Protein AF-A0A2V8I2W2-F1 (afdb_monomer)

Mean predicted aligned error: 11.31 Å

Nearest PDB structures (foldseek):
  6yjf-assembly1_A  TM=8.505E-01  e=7.350E-15  Plasmodium vivax
  3oza-assembly2_C  TM=8.015E-01  e=2.153E-15  Plasmodium falciparum 3D7
  1qpg-assembly1_A  TM=8.586E-01  e=1.532E-13  Saccharomyces cerevisiae
  3zlb-assembly1_A  TM=8.541E-01  e=3.635E-12  Streptococcus pneumoniae D39
  3pgk-assembly1_A  TM=7.607E-01  e=1.726E-08  Saccharomyces cerevisiae

Solvent-accessible surface area (backbone atoms only — not comparable to full-atom values): 15427 Å² total; per-residue (Å²): 139,86,90,84,87,81,80,73,74,69,66,64,62,60,59,64,66,58,72,78,70,82,83,86,90,85,90,85,87,90,77,87,75,76,82,81,75,90,71,68,80,74,68,65,67,73,83,49,57,42,56,91,74,54,59,58,81,79,34,42,70,27,32,31,38,33,36,38,68,51,70,28,47,41,76,86,58,43,70,72,43,71,67,57,53,54,62,54,46,62,53,55,49,52,42,48,78,38,43,20,29,31,43,34,40,38,36,46,46,64,47,66,51,85,92,50,86,56,79,41,65,48,61,49,55,30,53,52,49,22,67,75,68,73,44,75,50,50,63,42,85,47,68,52,45,70,70,49,31,53,54,58,72,70,50,58,73,60,35,38,35,36,38,12,47,49,69,75,43,69,39,34,69,35,85,51,62,70,53,11,44,51,53,36,51,45,34,58,73,30,42,81,56,52,32,36,31,44,34,26,57,76,63,13,56,38,71,26,15,78,41,26,48,35,25,56,71,42,82,35,34,24,28,19,65,56,27,41,36,67,37,26,55,75,70,70,34,50,64,71,51,24,52,54,41,30,72,62,16,45,15,52,42,20,24,36,50,28,49,54,52,50,58,50,53,54,52,56,56,53,60,53,64,70,67,76,114

Sequence (277 aa):
MIAGIVLLGAYGIMLLVKGLMNRPEGVSTLDKAPASDSKTEEKCQRLVPVLTDLPPEEIEGKTVLVRADLNFLNEWGTLMSNASFEHLLPTLRFLQEHKAEKIILLGTAQSAVEGVKEIFDMQRIGNALQVQLKLPVLTLKRWTGSDVANRVDQTPPGHIVLLGNIGADPREKEENEKKRQALVDEILATLKIELYVNDAPQASKHVYASTSELARKVPKAVAGPLLDAVISGQGMFSKKQQSSAIRKLPGARALLTAAIINSRIGRVSSARSSRIF

Secondary structure (DSSP, 8-state):
----SSSSTTHHHHHHHSSSS-----------PPP-----------SS-BGGGS-GGGTTT-EEEEEEE-TTB-TTS-BS-HHHHHTTHHHHHHHHHTT-SEEEEEEE-B-SSTT--PBP-HHHHH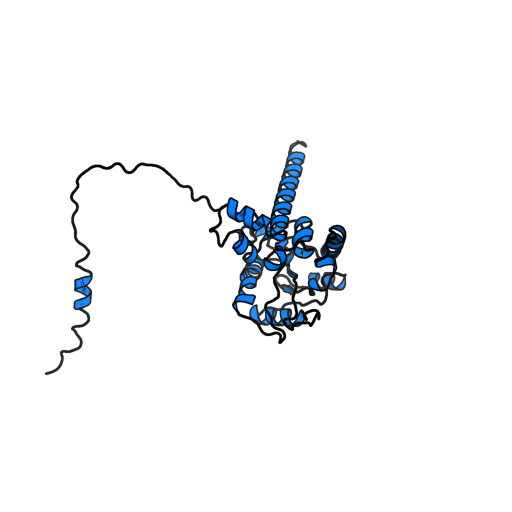HHHHHHHTS-EEE-S-SSSHHHHHHHHTSPTT-EEEPP-GGGSGGGS-S-HHHHHHHHHHHHHH---SEEEEE-TTGGGS--IIIIIHHHHSS-EEE-HHHHHHHHTTTT--HHHHHHHHHH-HHHHHHHHHHHHHHHHHHHHHHHHTT--

Foldseek 3Di:
DDPDPDPPPPPVVVVVVVVVPDDDDDDDDDDDDDDDDPPPPVQQDALFFEPVPDDLVLQAQFAEEEEAELQQAAQVLDGPDPVSVVLCVQVLVSSLVSFHFEYEYAYAYAHPDPPDRDGPDCVSSQVVCCVVVVAHEAEEQALADPVLLVVRVPDGGSHYYYHHHCVVDPLFQDPDPVSLLVVLVRNVVRDVHQEYEYAYQPSQLGDGSNQAVNLQPHLAYGYYPNNSCQLCVVVVDHPVSSVVSCVSGNSRVNSSVNVVVNVVVVVVVVVVVVVVD

pLDDT: mean 82.28, std 21.24, range [30.5, 98.69]

Radius of gyration: 26.97 Å; Cα contacts (8 Å, |Δi|>4): 431; chains: 1; bounding box: 50×102×79 Å

Structure (mmCIF, N/CA/C/O backbone):
data_AF-A0A2V8I2W2-F1
#
_entry.id   AF-A0A2V8I2W2-F1
#
loop_
_atom_site.group_PDB
_atom_site.id
_atom_site.type_symbol
_atom_site.label_atom_id
_atom_site.label_alt_id
_atom_site.label_comp_id
_atom_site.label_asym_id
_atom_site.label_entity_id
_atom_site.label_seq_id
_atom_site.pdbx_PDB_ins_code
_atom_site.Cartn_x
_atom_site.Cartn_y
_atom_site.Cartn_z
_atom_site.occupancy
_atom_site.B_iso_or_equiv
_atom_site.auth_seq_id
_atom_site.auth_comp_id
_atom_site.auth_asym_id
_atom_site.auth_atom_id
_atom_site.pdbx_PDB_model_num
ATOM 1 N N . MET A 1 1 ? -7.658 -73.831 26.809 1.00 43.81 1 MET A N 1
ATOM 2 C CA . MET A 1 1 ? -6.342 -73.227 26.497 1.00 43.81 1 MET A CA 1
ATOM 3 C C . MET A 1 1 ? -6.404 -72.806 25.034 1.00 43.81 1 MET A C 1
ATOM 5 O O . MET A 1 1 ? -6.584 -73.685 24.217 1.00 43.81 1 MET A O 1
ATOM 9 N N . ILE A 1 2 ? -6.408 -71.548 24.602 1.00 44.50 2 ILE A N 1
ATOM 10 C CA . ILE A 1 2 ? -5.949 -70.280 25.174 1.00 44.50 2 ILE A CA 1
ATOM 11 C C . ILE A 1 2 ? -6.953 -69.204 24.713 1.00 44.50 2 ILE A C 1
ATOM 13 O O . ILE A 1 2 ? -7.034 -68.895 23.532 1.00 44.50 2 ILE A O 1
ATOM 17 N N . ALA A 1 3 ? -7.718 -68.646 25.648 1.00 46.78 3 ALA A N 1
ATOM 18 C CA . ALA A 1 3 ? -8.434 -67.381 25.499 1.00 46.78 3 ALA A CA 1
ATOM 19 C C . ALA A 1 3 ? -7.959 -66.530 26.679 1.00 46.78 3 ALA A C 1
ATOM 21 O O . ALA A 1 3 ? -8.438 -66.712 27.795 1.00 46.78 3 ALA A O 1
ATOM 22 N N . GLY A 1 4 ? -6.895 -65.742 26.491 1.00 48.66 4 GLY A N 1
ATOM 23 C CA . GLY A 1 4 ? -6.191 -65.189 27.652 1.00 48.66 4 GLY A CA 1
ATOM 24 C C . GLY A 1 4 ? -5.116 -64.131 27.424 1.00 48.66 4 GLY A C 1
ATOM 25 O O . GLY A 1 4 ? -4.311 -63.956 28.326 1.00 48.66 4 GLY A O 1
ATOM 26 N N . ILE A 1 5 ? -5.052 -63.423 26.284 1.00 49.38 5 ILE A N 1
ATOM 27 C CA . ILE A 1 5 ? -4.017 -62.373 26.089 1.00 49.38 5 ILE A CA 1
ATOM 28 C C . ILE A 1 5 ? -4.561 -61.091 25.421 1.00 49.38 5 ILE A C 1
ATOM 30 O O . ILE A 1 5 ? -3.858 -60.427 24.678 1.00 49.38 5 ILE A O 1
ATOM 34 N N . VAL A 1 6 ? -5.812 -60.679 25.671 1.00 49.28 6 VAL A N 1
ATOM 35 C CA . VAL A 1 6 ? -6.282 -59.353 25.178 1.00 49.28 6 VAL A CA 1
ATOM 36 C C . VAL A 1 6 ? -6.883 -58.455 26.272 1.00 49.28 6 VAL A C 1
ATOM 38 O O . VAL A 1 6 ? -7.113 -57.275 26.042 1.00 49.28 6 VAL A O 1
ATOM 41 N N . LEU A 1 7 ? -7.035 -58.930 27.515 1.00 43.53 7 LEU A N 1
ATOM 42 C CA . LEU A 1 7 ? -7.748 -58.175 28.561 1.00 43.53 7 LEU A CA 1
ATOM 43 C C . LEU A 1 7 ? -6.876 -57.497 29.641 1.00 43.53 7 LEU A C 1
ATOM 45 O O . LEU A 1 7 ? -7.421 -57.019 30.631 1.00 43.53 7 LEU A O 1
ATOM 49 N N . LEU A 1 8 ? -5.547 -57.425 29.482 1.00 44.56 8 LEU A N 1
ATOM 50 C CA . LEU A 1 8 ? -4.648 -56.829 30.495 1.00 44.56 8 LEU A CA 1
ATOM 51 C C . LEU A 1 8 ? -4.204 -55.379 30.218 1.00 44.56 8 LEU A C 1
ATOM 53 O O . LEU A 1 8 ? -3.630 -54.748 31.101 1.00 44.56 8 LEU A O 1
ATOM 57 N N . GLY A 1 9 ? -4.503 -54.808 29.047 1.00 42.16 9 GLY A N 1
ATOM 58 C CA . GLY A 1 9 ? -4.099 -53.431 28.714 1.00 42.16 9 GLY A CA 1
ATOM 59 C C . GLY A 1 9 ? -5.004 -52.330 29.287 1.00 42.16 9 GLY A C 1
ATOM 60 O O . GLY A 1 9 ? -4.546 -51.218 29.527 1.00 42.16 9 GLY A O 1
ATOM 61 N N . ALA A 1 10 ? -6.283 -52.626 29.539 1.00 48.12 10 ALA A N 1
ATOM 62 C CA . ALA A 1 10 ? -7.272 -51.605 29.907 1.00 48.12 10 ALA A CA 1
ATOM 63 C C . ALA A 1 10 ? -7.371 -51.347 31.425 1.00 48.12 10 ALA A C 1
ATOM 65 O O . ALA A 1 10 ? -7.736 -50.251 31.842 1.00 48.12 10 ALA A O 1
ATOM 66 N N . TYR A 1 11 ? -7.006 -52.321 32.267 1.00 49.69 11 TYR A N 1
ATOM 67 C CA . TYR A 1 11 ? -7.156 -52.202 33.725 1.00 49.69 11 TYR A CA 1
ATOM 68 C C . TYR A 1 11 ? -5.982 -51.465 34.405 1.00 49.69 11 TYR A C 1
ATOM 70 O O . TYR A 1 11 ? -6.153 -50.880 35.473 1.00 49.69 11 TYR A O 1
ATOM 78 N N . GLY A 1 12 ? -4.804 -51.424 33.766 1.00 45.19 12 GLY A N 1
ATOM 79 C CA . GLY A 1 12 ? -3.612 -50.741 34.291 1.00 45.19 12 GLY A CA 1
ATOM 80 C C . GLY A 1 12 ? -3.668 -49.210 34.208 1.00 45.19 12 GLY A C 1
ATOM 81 O O . GLY A 1 12 ? -3.115 -48.526 35.064 1.00 45.19 12 GLY A O 1
ATOM 82 N N . ILE A 1 13 ? -4.389 -48.653 33.231 1.00 46.31 13 ILE A N 1
ATOM 83 C CA . ILE A 1 13 ? -4.482 -47.195 33.033 1.00 46.31 13 ILE A CA 1
ATOM 84 C C . ILE A 1 13 ? -5.541 -46.567 33.962 1.00 46.31 13 ILE A C 1
ATOM 86 O O . ILE A 1 13 ? -5.402 -45.418 34.377 1.00 46.31 13 ILE A O 1
ATOM 90 N N . MET A 1 14 ? -6.550 -47.333 34.396 1.00 41.06 14 MET A N 1
ATOM 91 C CA . MET A 1 14 ? -7.615 -46.830 35.276 1.00 41.06 14 MET A CA 1
ATOM 92 C C . MET A 1 14 ? -7.189 -46.694 36.754 1.00 41.06 14 MET A C 1
ATOM 94 O O . MET A 1 14 ? -7.794 -45.925 37.500 1.00 41.06 14 MET A O 1
ATOM 98 N N . LEU A 1 15 ? -6.121 -47.382 37.183 1.00 44.03 15 LEU A N 1
ATOM 99 C CA . LEU A 1 15 ? -5.588 -47.286 38.552 1.00 44.03 15 LEU A CA 1
ATOM 100 C C . LEU A 1 15 ? -4.635 -46.100 38.766 1.00 44.03 15 LEU A C 1
ATOM 102 O O . LEU A 1 15 ? -4.493 -45.642 39.897 1.00 44.03 15 LEU A O 1
ATOM 106 N N . LEU A 1 16 ? -4.052 -45.536 37.702 1.00 38.94 16 LEU A N 1
ATOM 107 C CA . LEU A 1 16 ? -3.185 -44.356 37.812 1.00 38.94 16 LEU A CA 1
ATOM 108 C C . LEU A 1 16 ? -3.989 -43.047 37.942 1.00 38.94 16 LEU A C 1
ATOM 110 O O . LEU A 1 16 ? -3.539 -42.096 38.574 1.00 38.94 16 LEU A O 1
ATOM 114 N N . VAL A 1 17 ? -5.214 -43.011 37.407 1.00 43.44 17 VAL A N 1
ATOM 115 C CA . VAL A 1 17 ? -6.093 -41.824 37.439 1.00 43.44 17 VAL A CA 1
ATOM 116 C C . VAL A 1 17 ? -6.822 -41.673 38.784 1.00 43.44 17 VAL A C 1
ATOM 118 O O . VAL A 1 17 ? -7.206 -40.570 39.166 1.00 43.44 17 VAL A O 1
ATOM 121 N N . LYS A 1 18 ? -6.959 -42.750 39.567 1.00 41.12 18 LYS A N 1
ATOM 122 C CA . LYS A 1 18 ? -7.665 -42.727 40.863 1.00 41.12 18 LYS A CA 1
ATOM 123 C C . LYS A 1 18 ? -6.764 -42.393 42.064 1.00 41.12 18 LYS A C 1
ATOM 125 O O . LYS A 1 18 ? -7.279 -42.106 43.138 1.00 41.12 18 LYS A O 1
ATOM 130 N N . GLY A 1 19 ? -5.438 -42.398 41.883 1.00 37.97 19 GLY A N 1
ATOM 131 C CA . GLY A 1 19 ? -4.445 -42.125 42.935 1.00 37.97 19 GLY A CA 1
ATOM 132 C C . GLY A 1 19 ? -4.042 -40.654 43.108 1.00 37.97 19 GLY A C 1
ATOM 133 O O . GLY A 1 19 ? -3.369 -40.327 44.081 1.00 37.97 19 GLY A O 1
ATOM 134 N N . LEU A 1 20 ? -4.454 -39.761 42.202 1.00 37.62 20 LEU A N 1
ATOM 135 C CA . LEU A 1 20 ? -4.142 -38.323 42.275 1.00 37.62 20 LEU A CA 1
ATOM 136 C C . LEU A 1 20 ? -5.324 -37.453 42.733 1.00 37.62 20 LEU A C 1
ATOM 138 O O . LEU A 1 20 ? -5.159 -36.254 42.938 1.00 37.62 20 LEU A O 1
ATOM 142 N N . MET A 1 21 ? -6.495 -38.052 42.965 1.00 41.69 21 MET A N 1
ATOM 143 C CA . MET A 1 21 ? -7.665 -37.392 43.548 1.00 41.69 21 MET A CA 1
ATOM 144 C C . MET A 1 21 ? -7.948 -37.970 44.934 1.00 41.69 21 MET A C 1
ATOM 146 O O . MET A 1 21 ? -8.801 -38.840 45.067 1.00 41.69 21 MET A O 1
ATOM 150 N N . ASN A 1 22 ? -7.180 -37.547 45.941 1.00 41.06 22 ASN A N 1
ATOM 151 C CA . ASN A 1 22 ? -7.597 -37.493 47.351 1.00 41.06 22 ASN A CA 1
ATOM 152 C C . ASN A 1 22 ? -6.428 -37.024 48.230 1.00 41.06 22 ASN A C 1
ATOM 154 O O . ASN A 1 22 ? -5.579 -37.824 48.626 1.00 41.06 22 ASN A O 1
ATOM 158 N N . ARG A 1 23 ? -6.415 -35.743 48.610 1.00 38.50 23 ARG A N 1
ATOM 159 C CA . ARG A 1 23 ? -5.811 -35.315 49.879 1.00 38.50 23 ARG A CA 1
ATOM 160 C C . ARG A 1 23 ? -6.728 -34.299 50.574 1.00 38.50 23 ARG A C 1
ATOM 162 O O . ARG A 1 23 ? -7.186 -33.382 49.898 1.00 38.50 23 ARG A O 1
ATOM 169 N N . PRO A 1 24 ? -7.015 -34.481 51.877 1.00 38.38 24 PRO A N 1
ATOM 170 C CA . PRO A 1 24 ? -7.894 -33.611 52.649 1.00 38.38 24 PRO A CA 1
ATOM 171 C C . PRO A 1 24 ? -7.162 -32.376 53.196 1.00 38.38 24 PRO A C 1
ATOM 173 O O . PRO A 1 24 ? -5.942 -32.377 53.364 1.00 38.38 24 PRO A O 1
ATOM 176 N N . GLU A 1 25 ? -7.950 -31.339 53.473 1.00 34.62 25 GLU A N 1
ATOM 177 C CA . GLU A 1 25 ? -7.559 -30.035 54.014 1.00 34.62 25 GLU A CA 1
ATOM 178 C C . GLU A 1 25 ? -7.132 -30.082 55.496 1.00 34.62 25 GLU A C 1
ATOM 180 O O . GLU A 1 25 ? -7.622 -30.908 56.267 1.00 34.62 25 GLU A O 1
ATOM 185 N N . GLY A 1 26 ? -6.257 -29.151 55.907 1.00 31.38 26 GLY A N 1
ATOM 186 C CA . GLY A 1 26 ? -5.835 -28.980 57.305 1.00 31.38 26 GLY A CA 1
ATOM 187 C C . GLY A 1 26 ? -4.808 -27.856 57.541 1.00 31.38 26 GLY A C 1
ATOM 188 O O . GLY A 1 26 ? -3.610 -28.096 57.561 1.00 31.38 26 GLY A O 1
ATOM 189 N N . VAL A 1 27 ? -5.339 -26.644 57.715 1.00 33.31 27 VAL A N 1
ATOM 190 C CA . VAL A 1 27 ? -4.820 -25.319 58.142 1.00 33.31 27 VAL A CA 1
ATOM 191 C C . VAL A 1 27 ? -3.590 -25.245 59.089 1.00 33.31 27 VAL A C 1
ATOM 193 O O . VAL A 1 27 ? -3.611 -25.834 60.165 1.00 33.31 27 VAL A O 1
ATOM 196 N N . SER A 1 28 ? -2.641 -24.327 58.803 1.00 30.52 28 SER A N 1
ATOM 197 C CA . SER A 1 28 ? -2.096 -23.365 59.796 1.00 30.52 28 SER A CA 1
ATOM 198 C C . SER A 1 28 ? -1.531 -22.063 59.168 1.00 30.52 28 SER A C 1
ATOM 200 O O . SER A 1 28 ? -0.585 -22.037 58.393 1.00 30.52 28 SER A O 1
ATOM 202 N N . THR A 1 29 ? -2.243 -20.985 59.500 1.00 32.53 29 THR A N 1
ATOM 203 C CA . THR A 1 29 ? -1.963 -19.537 59.609 1.00 32.53 29 THR A CA 1
ATOM 204 C C . THR A 1 29 ? -0.643 -18.874 59.164 1.00 32.53 29 THR A C 1
ATOM 206 O O . THR A 1 29 ? 0.435 -19.240 59.615 1.00 32.53 29 THR A O 1
ATOM 209 N N . LEU A 1 30 ? -0.855 -17.693 58.552 1.00 34.62 30 LEU A N 1
ATOM 210 C CA . LEU A 1 30 ? -0.059 -16.450 58.604 1.00 34.62 30 LEU A CA 1
ATOM 211 C C . LEU A 1 30 ? 1.189 -16.367 57.712 1.00 34.62 30 LEU A C 1
ATOM 213 O O . LEU A 1 30 ? 2.305 -16.528 58.173 1.00 34.62 30 LEU A O 1
ATOM 217 N N . ASP A 1 31 ? 0.974 -15.914 56.475 1.00 30.50 31 ASP A N 1
ATOM 218 C CA . ASP A 1 31 ? 1.593 -14.662 56.033 1.00 30.50 31 ASP A CA 1
ATOM 219 C C . ASP A 1 31 ? 0.656 -13.932 55.064 1.00 30.50 31 ASP A C 1
ATOM 221 O O . ASP A 1 31 ? 0.108 -14.499 54.118 1.00 30.50 31 ASP A O 1
ATOM 225 N N . LYS A 1 32 ? 0.393 -12.659 55.369 1.00 36.03 32 LYS A N 1
ATOM 226 C CA . LYS A 1 32 ? -0.464 -11.773 54.579 1.00 36.03 32 LYS A CA 1
ATOM 227 C C . LYS A 1 32 ? 0.196 -11.533 53.221 1.00 36.03 32 LYS A C 1
ATOM 229 O O . LYS A 1 32 ? 1.139 -10.752 53.128 1.00 36.03 32 LYS A O 1
ATOM 234 N N . ALA A 1 33 ? -0.336 -12.145 52.166 1.00 31.39 33 ALA A N 1
ATOM 235 C CA . ALA A 1 33 ? -0.098 -11.672 50.809 1.00 31.39 33 ALA A CA 1
ATOM 236 C C . ALA A 1 33 ? -0.638 -10.231 50.701 1.00 31.39 33 ALA A C 1
ATOM 238 O O . ALA A 1 33 ? -1.783 -9.990 51.105 1.00 31.39 33 ALA A O 1
ATOM 239 N N . PRO A 1 34 ? 0.153 -9.258 50.221 1.00 32.41 34 PRO A N 1
ATOM 240 C CA . PRO A 1 34 ? -0.347 -7.909 50.051 1.00 32.41 34 PRO A CA 1
ATOM 241 C C . PRO A 1 34 ? -1.432 -7.918 48.972 1.00 32.41 34 PRO A C 1
ATOM 243 O O . PRO A 1 34 ? -1.258 -8.455 47.879 1.00 32.41 34 PRO A O 1
ATOM 246 N N . ALA A 1 35 ? -2.571 -7.328 49.319 1.00 42.69 35 ALA A N 1
ATOM 247 C CA . ALA A 1 35 ? -3.521 -6.828 48.345 1.00 42.69 35 ALA A CA 1
ATOM 248 C C . ALA A 1 35 ? -2.862 -5.717 47.507 1.00 42.69 35 ALA A C 1
ATOM 250 O O . ALA A 1 35 ? -2.015 -4.993 48.025 1.00 42.69 35 ALA A O 1
ATOM 251 N N . SER A 1 36 ? -3.368 -5.554 46.280 1.00 34.12 36 SER A N 1
ATOM 252 C CA . SER A 1 36 ? -2.927 -4.637 45.215 1.00 34.12 36 SER A CA 1
ATOM 253 C C . SER A 1 36 ? -1.847 -5.250 44.298 1.00 34.12 36 SER A C 1
ATOM 255 O O . SER A 1 36 ? -0.896 -5.870 44.743 1.00 34.12 36 SER A O 1
ATOM 257 N N . ASP A 1 37 ? -1.975 -5.248 42.975 1.00 34.62 37 ASP A N 1
ATOM 258 C CA . ASP A 1 37 ? -2.644 -4.279 42.123 1.00 34.62 37 ASP A CA 1
ATOM 259 C C . ASP A 1 37 ? -3.526 -4.964 41.080 1.00 34.62 37 ASP A C 1
ATOM 261 O O . ASP A 1 37 ? -3.116 -5.905 40.395 1.00 34.62 37 ASP A O 1
ATOM 265 N N . SER A 1 38 ? -4.713 -4.399 40.876 1.00 35.34 38 SER A N 1
ATOM 266 C CA . SER A 1 38 ? -5.377 -4.411 39.580 1.00 35.34 38 SER A CA 1
ATOM 267 C C . SER A 1 38 ? -4.440 -3.759 38.559 1.00 35.34 38 SER A C 1
ATOM 269 O O . SER A 1 38 ? -4.552 -2.570 38.253 1.00 35.34 38 SER A O 1
ATOM 271 N N . LYS A 1 39 ? -3.488 -4.525 38.026 1.00 34.75 39 LYS A N 1
ATOM 272 C CA . LYS A 1 39 ? -2.906 -4.218 36.729 1.00 34.75 39 LYS A CA 1
ATOM 273 C C . LYS A 1 39 ? -4.031 -4.411 35.729 1.00 34.75 39 LYS A C 1
ATOM 275 O O . LYS A 1 39 ? -4.227 -5.497 35.198 1.00 34.75 39 LYS A O 1
ATOM 280 N N . THR A 1 40 ? -4.793 -3.343 35.514 1.00 34.91 40 THR A N 1
ATOM 281 C CA . THR A 1 40 ? -5.387 -3.049 34.217 1.00 34.91 40 THR A CA 1
ATOM 282 C C . THR A 1 40 ? -4.375 -3.526 33.190 1.00 34.91 40 THR A C 1
ATOM 284 O O . THR A 1 40 ? -3.233 -3.059 33.217 1.00 34.91 40 THR A O 1
ATOM 287 N N . GLU A 1 41 ? -4.733 -4.511 32.370 1.00 37.28 41 GLU A N 1
ATOM 288 C CA . GLU A 1 41 ? -3.972 -4.811 31.170 1.00 37.28 41 GLU A CA 1
ATOM 289 C C . GLU A 1 41 ? -3.777 -3.462 30.474 1.00 37.28 41 GLU A C 1
ATOM 291 O O . GLU A 1 41 ? -4.724 -2.892 29.928 1.00 37.28 41 GLU A O 1
ATOM 296 N N . GLU A 1 42 ? -2.583 -2.873 30.571 1.00 43.78 42 GLU A N 1
ATOM 297 C CA . GLU A 1 42 ? -2.200 -1.770 29.709 1.00 43.78 42 GLU A CA 1
ATOM 298 C C . GLU A 1 42 ? -2.143 -2.399 28.324 1.00 43.78 42 GLU A C 1
ATOM 300 O O . GLU A 1 42 ? -1.094 -2.845 27.862 1.00 43.78 42 GLU A O 1
ATOM 305 N N . LYS A 1 43 ? -3.312 -2.509 27.680 1.00 44.34 43 LYS A N 1
ATOM 306 C CA . LYS A 1 43 ? -3.445 -2.865 26.279 1.00 44.34 43 LYS A CA 1
ATOM 307 C C . LYS A 1 43 ? -2.453 -1.964 25.580 1.00 44.34 43 LYS A C 1
ATOM 309 O O . LYS A 1 43 ? -2.571 -0.740 25.681 1.00 44.34 43 LYS A O 1
ATOM 314 N N . CYS A 1 44 ? -1.416 -2.566 25.009 1.00 56.75 44 CYS A N 1
ATOM 315 C CA . CYS A 1 44 ? -0.249 -1.836 24.559 1.00 56.75 44 CYS A CA 1
ATOM 316 C C . CYS A 1 44 ? -0.701 -0.852 23.477 1.00 56.75 44 CYS A C 1
ATOM 318 O O . CYS A 1 44 ? -0.939 -1.242 22.338 1.00 56.75 44 CYS A O 1
ATOM 320 N N . GLN A 1 45 ? -0.964 0.399 23.871 1.00 75.75 45 GLN A N 1
ATOM 321 C CA . GLN A 1 45 ? -1.648 1.354 23.006 1.00 75.75 45 GLN A CA 1
ATOM 322 C C . GLN A 1 45 ? -0.783 1.567 21.773 1.00 75.75 45 GLN A C 1
ATOM 324 O O . GLN A 1 45 ? 0.369 1.997 21.890 1.00 75.75 45 GLN A O 1
ATOM 329 N N . ARG A 1 46 ? -1.347 1.257 20.606 1.00 86.69 46 ARG A N 1
ATOM 330 C CA . ARG A 1 46 ? -0.677 1.465 19.331 1.00 86.69 46 ARG A CA 1
ATOM 331 C C . ARG A 1 46 ? -0.462 2.958 19.119 1.00 86.69 46 ARG A C 1
ATOM 333 O O . ARG A 1 46 ? -1.384 3.759 19.271 1.00 86.69 46 ARG A O 1
ATOM 340 N N . LEU A 1 47 ? 0.771 3.336 18.796 1.00 90.38 47 LEU A N 1
ATOM 341 C CA . LEU A 1 47 ? 1.108 4.738 18.539 1.00 90.38 47 LEU A CA 1
ATOM 342 C C . LEU A 1 47 ? 0.700 5.195 17.136 1.00 90.38 47 LEU A C 1
ATOM 344 O O . LEU A 1 47 ? 0.446 6.379 16.940 1.00 90.38 47 LEU A O 1
ATOM 348 N N . VAL A 1 48 ? 0.646 4.284 16.166 1.00 93.31 48 VAL A N 1
ATOM 349 C CA . VAL A 1 48 ? 0.188 4.562 14.799 1.00 93.31 48 VAL A CA 1
ATOM 350 C C . VAL A 1 48 ? -1.208 3.977 14.584 1.00 93.31 48 VAL A C 1
ATOM 352 O O . VAL A 1 48 ? -1.505 2.930 15.157 1.00 93.31 48 VAL A O 1
ATOM 355 N N . PRO A 1 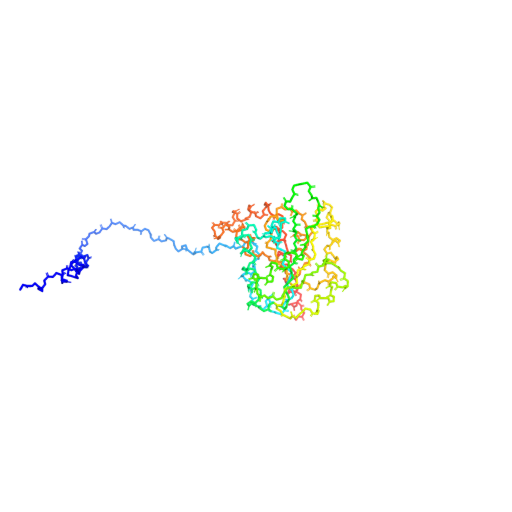49 ? -2.062 4.603 13.755 1.00 95.31 49 PRO A N 1
ATOM 356 C CA . PRO A 1 49 ? -3.290 3.962 13.298 1.00 95.31 49 PRO A CA 1
ATOM 357 C C . PRO A 1 49 ? -2.969 2.682 12.526 1.00 95.31 49 PRO A C 1
ATOM 359 O O . PRO A 1 49 ? -2.056 2.685 11.695 1.00 95.31 49 PRO A O 1
ATOM 362 N N . VAL A 1 50 ? -3.735 1.621 12.759 1.00 96.75 50 VAL A N 1
ATOM 363 C CA . VAL A 1 50 ? -3.547 0.316 12.116 1.00 96.75 50 VAL A CA 1
ATOM 364 C C . VAL A 1 50 ? -4.824 -0.097 11.410 1.00 96.75 50 VAL A C 1
ATOM 366 O O . VAL A 1 50 ? -5.917 0.141 11.917 1.00 96.75 50 VAL A O 1
ATOM 369 N N . LEU A 1 51 ? -4.674 -0.718 10.241 1.00 97.62 51 LEU A N 1
ATOM 370 C CA . LEU A 1 51 ? -5.784 -1.170 9.409 1.00 97.62 51 LEU A CA 1
ATOM 371 C C . LEU A 1 51 ? -6.787 -2.037 10.188 1.00 97.62 51 LEU A C 1
ATOM 373 O O . LEU A 1 51 ? -7.984 -1.803 10.099 1.00 97.62 51 LEU A O 1
ATOM 377 N N . THR A 1 52 ? -6.299 -2.983 10.993 1.00 95.88 52 THR A N 1
ATOM 378 C CA . THR A 1 52 ? -7.135 -3.927 11.755 1.00 95.88 52 THR A CA 1
ATOM 379 C C . THR A 1 52 ? -7.926 -3.292 12.897 1.00 95.88 52 THR A C 1
ATOM 381 O O . THR A 1 52 ? -8.778 -3.951 13.480 1.00 95.88 52 THR A O 1
ATOM 384 N N . ASP A 1 53 ? -7.620 -2.041 13.246 1.00 95.44 53 ASP A N 1
ATOM 385 C CA . ASP A 1 53 ? -8.332 -1.292 14.286 1.00 95.44 53 ASP A CA 1
ATOM 386 C C . ASP A 1 53 ? -9.393 -0.353 13.704 1.00 95.44 53 ASP A C 1
ATOM 388 O O . ASP A 1 53 ? -10.106 0.306 14.463 1.00 95.44 53 ASP A O 1
ATOM 392 N N . LEU A 1 54 ? -9.471 -0.240 12.375 1.00 95.94 54 LEU A N 1
ATOM 393 C CA . LEU A 1 54 ? -10.466 0.604 11.733 1.00 95.94 54 LEU A CA 1
ATOM 394 C C . LEU A 1 54 ? -11.849 -0.042 11.829 1.00 95.94 54 LEU A C 1
ATOM 396 O O . LEU A 1 54 ? -11.977 -1.255 11.638 1.00 95.94 54 LEU A O 1
ATOM 400 N N . PRO A 1 55 ? -12.895 0.756 12.089 1.00 95.62 55 PRO A N 1
ATOM 401 C CA . PRO A 1 55 ? -14.247 0.244 12.035 1.00 95.62 55 PRO A CA 1
ATOM 402 C C . PRO A 1 55 ? -14.649 -0.008 10.563 1.00 95.62 55 PRO A C 1
ATOM 404 O O . PRO A 1 55 ? -14.105 0.642 9.661 1.00 95.62 55 PRO A O 1
ATOM 407 N N . PRO A 1 56 ? -15.571 -0.949 10.284 1.00 93.75 56 PRO A N 1
ATOM 408 C CA . PRO A 1 56 ? -15.914 -1.346 8.917 1.00 93.75 56 PRO A CA 1
ATOM 409 C C . PRO A 1 56 ? -16.319 -0.187 7.998 1.00 93.75 56 PRO A C 1
ATOM 411 O O . PRO A 1 56 ? -15.938 -0.184 6.833 1.00 93.75 56 PRO A O 1
ATOM 414 N N . GLU A 1 57 ? -17.014 0.829 8.508 1.00 94.50 57 GLU A N 1
ATOM 415 C CA . GLU A 1 57 ? -17.453 2.010 7.753 1.00 94.50 57 GLU A CA 1
ATOM 416 C C . GLU A 1 57 ? -16.305 2.897 7.240 1.00 94.50 57 GLU A C 1
ATOM 418 O O . GLU A 1 57 ? -16.490 3.696 6.320 1.00 94.50 57 GLU A O 1
ATOM 423 N N . GLU A 1 58 ? -15.102 2.761 7.806 1.00 95.75 58 GLU A N 1
ATOM 424 C CA . GLU A 1 58 ? -13.899 3.426 7.297 1.00 95.75 58 GLU A CA 1
ATOM 425 C C . GLU A 1 58 ? -13.238 2.654 6.135 1.00 95.75 58 GLU A C 1
ATOM 427 O O . GLU A 1 58 ? -12.257 3.140 5.567 1.00 95.75 58 GLU A O 1
ATOM 432 N N . ILE A 1 59 ? -13.765 1.479 5.767 1.00 97.56 59 ILE A N 1
ATOM 433 C CA . ILE A 1 59 ? -13.228 0.588 4.724 1.00 97.56 59 ILE A CA 1
ATOM 434 C C . ILE A 1 59 ? -14.282 0.273 3.655 1.00 97.56 59 ILE A C 1
ATOM 436 O O . ILE A 1 59 ? -13.969 0.304 2.463 1.00 97.56 59 ILE A O 1
ATOM 440 N N . GLU A 1 60 ? -15.518 -0.020 4.059 1.00 97.62 60 GLU A N 1
ATOM 441 C CA . GLU A 1 60 ? -16.597 -0.419 3.156 1.00 97.62 60 GLU A CA 1
ATOM 442 C C . GLU A 1 60 ? -16.860 0.671 2.112 1.00 97.62 60 GLU A C 1
ATOM 444 O O . GLU A 1 60 ? -17.039 1.849 2.429 1.00 97.62 60 GLU A O 1
ATOM 449 N N . GLY A 1 61 ? -16.842 0.278 0.837 1.00 96.56 61 GLY A N 1
ATOM 450 C CA . GLY A 1 61 ? -17.058 1.201 -0.276 1.00 96.56 61 GLY A CA 1
ATOM 451 C C . GLY A 1 61 ? -15.920 2.203 -0.502 1.00 96.56 61 GLY A C 1
ATOM 452 O O . GLY A 1 61 ? -16.112 3.163 -1.239 1.00 96.56 61 GLY A O 1
ATOM 453 N N . LYS A 1 62 ? -14.743 2.013 0.113 1.00 97.31 62 LYS A N 1
ATOM 454 C CA . LYS A 1 62 ? -13.588 2.902 -0.072 1.00 97.31 62 LYS A CA 1
ATOM 455 C C . LYS A 1 62 ? -12.647 2.418 -1.159 1.00 97.31 62 LYS A C 1
ATOM 457 O O . LYS A 1 62 ? -12.352 1.227 -1.267 1.00 97.31 62 LYS A O 1
ATOM 462 N N . THR A 1 63 ? -12.098 3.364 -1.916 1.00 97.50 63 THR A N 1
ATOM 463 C CA . THR A 1 63 ? -10.914 3.105 -2.744 1.00 97.50 63 THR A CA 1
ATOM 464 C C . THR A 1 63 ? -9.659 3.174 -1.876 1.00 97.50 63 THR A C 1
ATOM 466 O O . THR A 1 63 ? -9.313 4.229 -1.327 1.00 97.50 63 THR A O 1
ATOM 469 N N . VAL A 1 64 ? -8.978 2.035 -1.751 1.00 98.38 64 VAL A N 1
ATOM 470 C CA . VAL A 1 64 ? -7.841 1.836 -0.850 1.00 98.38 64 VAL A CA 1
ATOM 471 C C . VAL A 1 64 ? -6.555 1.679 -1.651 1.00 98.38 64 VAL A C 1
ATOM 473 O O . VAL A 1 64 ? -6.442 0.772 -2.473 1.00 98.38 64 VAL A O 1
ATOM 476 N N . LEU A 1 65 ? -5.560 2.525 -1.384 1.00 98.69 65 LEU A N 1
ATOM 477 C CA . LEU A 1 65 ? -4.207 2.359 -1.914 1.00 98.69 65 LEU A CA 1
ATOM 478 C C . LEU A 1 65 ? -3.320 1.684 -0.865 1.00 98.69 65 LEU A C 1
ATOM 480 O O . LEU A 1 65 ? -3.114 2.223 0.221 1.00 98.69 65 LEU A O 1
ATOM 484 N N . VAL A 1 66 ? -2.739 0.541 -1.209 1.00 98.56 66 VAL A N 1
ATOM 485 C CA . VAL A 1 66 ? -1.822 -0.224 -0.366 1.00 98.56 66 VAL A CA 1
ATOM 486 C C . VAL A 1 66 ? -0.404 -0.107 -0.917 1.00 98.56 66 VAL A C 1
ATOM 488 O O . VAL A 1 66 ? -0.108 -0.565 -2.023 1.00 98.56 66 VAL A O 1
ATOM 491 N N . ARG A 1 67 ? 0.504 0.472 -0.129 1.00 98.00 67 ARG A N 1
ATOM 492 C CA . ARG A 1 67 ? 1.943 0.403 -0.388 1.00 98.00 67 ARG A CA 1
ATOM 493 C C . ARG A 1 67 ? 2.471 -0.933 0.125 1.00 98.00 67 ARG A C 1
ATOM 495 O O . ARG A 1 67 ? 2.614 -1.103 1.331 1.00 98.00 67 ARG A O 1
ATOM 502 N N . ALA A 1 68 ? 2.787 -1.847 -0.786 1.00 95.00 68 ALA A N 1
ATOM 503 C CA . ALA A 1 68 ? 3.226 -3.209 -0.470 1.00 95.00 68 ALA A CA 1
ATOM 504 C C . ALA A 1 68 ? 4.702 -3.440 -0.825 1.00 95.00 68 ALA A C 1
ATOM 506 O O . ALA A 1 68 ? 5.238 -2.798 -1.734 1.00 95.00 68 ALA A O 1
ATOM 507 N N . ASP A 1 69 ? 5.368 -4.355 -0.122 1.00 89.75 69 ASP A N 1
ATOM 508 C CA . ASP A 1 69 ? 6.665 -4.887 -0.552 1.00 89.75 69 ASP A CA 1
ATOM 509 C C . ASP A 1 69 ? 6.439 -5.961 -1.626 1.00 89.75 69 ASP A C 1
ATOM 511 O O . ASP A 1 69 ? 5.784 -6.969 -1.375 1.00 89.75 69 ASP A O 1
ATOM 515 N N . LEU A 1 70 ? 6.928 -5.714 -2.843 1.00 91.38 70 LEU A N 1
ATOM 516 C CA . LEU A 1 70 ? 6.687 -6.574 -4.009 1.00 91.38 70 LEU A CA 1
ATOM 517 C C . LEU A 1 70 ? 7.944 -7.351 -4.423 1.00 91.38 70 LEU A C 1
ATOM 519 O O . LEU A 1 70 ? 7.984 -7.950 -5.495 1.00 91.38 70 LEU A O 1
ATOM 523 N N . ASN A 1 71 ? 8.971 -7.368 -3.572 1.00 88.19 71 ASN A N 1
ATOM 524 C CA . ASN A 1 71 ? 10.181 -8.159 -3.781 1.00 88.19 71 ASN A CA 1
ATOM 525 C C . ASN A 1 71 ? 9.975 -9.588 -3.260 1.00 88.19 71 ASN A C 1
ATOM 527 O O . ASN A 1 71 ? 10.639 -10.010 -2.319 1.00 88.19 71 ASN A O 1
ATOM 531 N N . PHE A 1 72 ? 9.014 -10.320 -3.829 1.00 88.25 72 PHE A N 1
ATOM 532 C CA . PHE A 1 72 ? 8.726 -11.715 -3.456 1.00 88.25 72 PHE A CA 1
ATOM 533 C C . PHE A 1 72 ? 8.972 -12.721 -4.589 1.00 88.25 72 PHE A C 1
ATOM 535 O O . PHE A 1 72 ? 8.900 -13.929 -4.355 1.00 88.25 72 PHE A O 1
ATOM 542 N N . LEU A 1 73 ? 9.283 -12.242 -5.799 1.00 88.56 73 LEU A N 1
ATOM 543 C CA . LEU A 1 73 ? 9.704 -13.067 -6.931 1.00 88.56 73 LEU A CA 1
ATOM 544 C C . LEU A 1 73 ? 11.211 -12.953 -7.161 1.00 88.56 73 LEU A C 1
ATOM 546 O O . LEU A 1 73 ? 11.794 -11.889 -6.961 1.00 88.56 73 LEU A O 1
ATOM 550 N N . ASN A 1 74 ? 11.814 -14.044 -7.622 1.00 84.38 74 ASN A N 1
ATOM 551 C CA . ASN A 1 74 ? 13.168 -14.057 -8.161 1.00 84.38 74 ASN A CA 1
ATOM 552 C C . ASN A 1 74 ? 13.190 -13.621 -9.642 1.00 84.38 74 ASN A C 1
ATOM 554 O O . ASN A 1 74 ? 12.157 -13.322 -10.251 1.00 84.38 74 ASN A O 1
ATOM 558 N N . GLU A 1 75 ? 14.375 -13.602 -10.246 1.00 75.81 75 GLU A N 1
ATOM 559 C CA . GLU A 1 75 ? 14.618 -13.206 -11.636 1.00 75.81 75 GLU A CA 1
ATOM 560 C C . GLU A 1 75 ? 13.887 -14.074 -12.672 1.00 75.81 75 GLU A C 1
ATOM 562 O O . GLU A 1 75 ? 13.546 -13.603 -13.762 1.00 75.81 75 GLU A O 1
ATOM 567 N N . TRP A 1 76 ? 13.566 -15.320 -12.324 1.00 79.69 76 TRP A N 1
ATOM 568 C CA . TRP A 1 76 ? 12.797 -16.230 -13.175 1.00 79.69 76 TRP A CA 1
ATOM 569 C C . TRP A 1 76 ? 11.282 -16.044 -13.026 1.00 79.69 76 TRP A C 1
ATOM 571 O O . TRP A 1 76 ? 10.514 -16.681 -13.742 1.00 79.69 76 TRP A O 1
ATOM 581 N N . GLY A 1 77 ? 10.834 -15.133 -12.154 1.00 78.50 77 GLY A N 1
ATOM 582 C CA . GLY A 1 77 ? 9.414 -14.891 -11.891 1.00 78.50 77 GLY A CA 1
ATOM 583 C C . GLY A 1 77 ? 8.775 -15.922 -10.958 1.00 78.50 77 GLY A C 1
ATOM 584 O O . GLY A 1 77 ? 7.551 -16.019 -10.914 1.00 78.50 77 GLY A O 1
ATOM 585 N N . THR A 1 78 ? 9.583 -16.671 -10.209 1.00 84.69 78 THR A N 1
ATOM 586 C CA . THR A 1 78 ? 9.130 -17.674 -9.237 1.00 84.69 78 THR A CA 1
ATOM 587 C C . THR A 1 78 ? 9.176 -17.095 -7.827 1.00 84.69 78 THR A C 1
ATOM 589 O O . THR A 1 78 ? 10.039 -16.275 -7.517 1.00 84.69 78 THR A O 1
ATOM 592 N N . LEU A 1 79 ? 8.261 -17.522 -6.953 1.00 86.75 79 LEU A N 1
ATOM 593 C CA . LEU A 1 79 ? 8.277 -17.136 -5.540 1.00 86.75 79 LEU A CA 1
ATOM 594 C C . LEU A 1 79 ? 9.610 -17.513 -4.885 1.00 86.75 79 LEU A C 1
ATOM 596 O O . LEU A 1 79 ? 10.030 -18.665 -4.959 1.00 86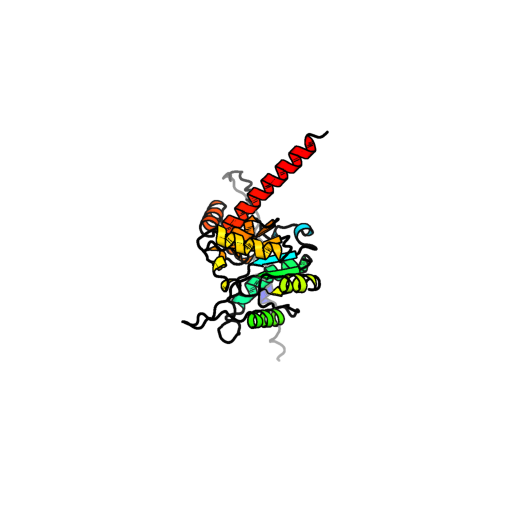.75 79 LEU A O 1
ATOM 600 N N . MET A 1 80 ? 10.251 -16.550 -4.218 1.00 85.88 80 MET A N 1
ATOM 601 C CA . MET A 1 80 ? 11.474 -16.809 -3.446 1.00 85.88 80 MET A CA 1
ATOM 602 C C . MET A 1 80 ? 11.196 -17.703 -2.235 1.00 85.88 80 MET A C 1
ATOM 604 O O . MET A 1 80 ? 11.996 -18.567 -1.891 1.00 85.88 80 MET A O 1
ATOM 608 N N . SER A 1 81 ? 10.050 -17.495 -1.587 1.00 85.06 81 SER A N 1
ATOM 609 C CA . SER A 1 81 ? 9.509 -18.363 -0.543 1.00 85.06 81 SER A CA 1
ATOM 610 C C . SER A 1 81 ? 8.003 -18.125 -0.405 1.00 85.06 81 SER A C 1
ATOM 612 O O . SER A 1 81 ? 7.515 -17.054 -0.772 1.00 85.06 81 SER A O 1
ATOM 614 N N . ASN A 1 82 ? 7.265 -19.084 0.164 1.00 83.19 82 ASN A N 1
ATOM 615 C CA . ASN A 1 82 ? 5.840 -18.887 0.468 1.00 83.19 82 ASN A CA 1
ATOM 616 C C . ASN A 1 82 ? 5.642 -17.733 1.464 1.00 83.19 82 ASN A C 1
ATOM 618 O O . ASN A 1 82 ? 4.803 -16.863 1.238 1.00 83.19 82 ASN A O 1
ATOM 622 N N . ALA A 1 83 ? 6.492 -17.663 2.495 1.00 82.25 83 ALA A N 1
ATOM 623 C CA . ALA A 1 83 ? 6.453 -16.614 3.510 1.00 82.25 83 ALA A CA 1
ATOM 624 C C . ALA A 1 83 ? 6.563 -15.203 2.902 1.00 82.25 83 ALA A C 1
ATOM 626 O O . ALA A 1 83 ? 5.862 -14.288 3.327 1.00 82.25 83 ALA A O 1
ATOM 627 N N . SER A 1 84 ? 7.386 -15.030 1.858 1.00 74.75 84 SER A N 1
ATOM 628 C CA . SER A 1 84 ? 7.565 -13.742 1.172 1.00 74.75 84 SER A CA 1
ATOM 629 C C . SER A 1 84 ? 6.266 -13.182 0.587 1.00 74.75 84 SER A C 1
ATOM 631 O O . SER A 1 84 ? 6.116 -11.965 0.517 1.00 74.75 84 SER A O 1
ATOM 633 N N . PHE A 1 85 ? 5.334 -14.045 0.176 1.00 85.62 85 PHE A N 1
ATOM 634 C CA . PHE A 1 85 ? 4.028 -13.636 -0.334 1.00 85.62 85 PHE A CA 1
ATOM 635 C C . PHE A 1 85 ? 2.940 -13.641 0.753 1.00 85.62 85 PHE A C 1
ATOM 637 O O . PHE A 1 85 ? 2.093 -12.746 0.785 1.00 85.62 85 PHE A O 1
ATOM 644 N N . GLU A 1 86 ? 2.982 -14.606 1.675 1.00 87.50 86 GLU A N 1
ATOM 645 C CA . GLU A 1 86 ? 1.992 -14.760 2.749 1.00 87.50 86 GLU A CA 1
ATOM 646 C C . GLU A 1 86 ? 1.830 -13.502 3.607 1.00 87.50 86 GLU A C 1
ATOM 648 O O . GLU A 1 86 ? 0.729 -13.236 4.078 1.00 87.50 86 GLU A O 1
ATOM 653 N N . HIS A 1 87 ? 2.872 -12.681 3.760 1.00 87.19 87 HIS A N 1
ATOM 654 C CA . HIS A 1 87 ? 2.780 -11.426 4.510 1.00 87.19 87 HIS A CA 1
ATOM 655 C C . HIS A 1 87 ? 1.817 -10.389 3.910 1.00 87.19 87 HIS A C 1
ATOM 657 O O . HIS A 1 87 ? 1.294 -9.569 4.659 1.00 87.19 87 HIS A O 1
ATOM 663 N N . LEU A 1 88 ? 1.554 -10.423 2.598 1.00 91.25 88 LEU A N 1
ATOM 664 C CA . LEU A 1 88 ? 0.628 -9.492 1.939 1.00 91.25 88 LEU A CA 1
ATOM 665 C C . LEU A 1 88 ? -0.839 -9.943 2.056 1.00 91.25 88 LEU A C 1
ATOM 667 O O . LEU A 1 88 ? -1.761 -9.125 1.989 1.00 91.25 88 LEU A O 1
ATOM 671 N N . LEU A 1 89 ? -1.069 -11.247 2.239 1.00 92.19 89 LEU A N 1
ATOM 672 C CA . LEU A 1 89 ? -2.410 -11.829 2.280 1.00 92.19 89 LEU A CA 1
ATOM 673 C C . LEU A 1 89 ? -3.298 -11.274 3.404 1.00 92.19 89 LEU A C 1
ATOM 675 O O . LEU A 1 89 ? -4.452 -10.977 3.096 1.00 92.19 89 LEU A O 1
ATOM 679 N N . PRO A 1 90 ? -2.827 -11.098 4.658 1.00 94.38 90 PRO A N 1
ATOM 680 C CA . PRO A 1 90 ? -3.637 -10.517 5.725 1.00 94.38 90 PRO A CA 1
ATOM 681 C C . PRO A 1 90 ? -4.230 -9.164 5.338 1.00 94.38 90 PRO A C 1
ATOM 683 O O . PRO A 1 90 ? -5.415 -8.931 5.541 1.00 94.38 90 PRO A O 1
ATOM 686 N N . THR A 1 91 ? -3.430 -8.301 4.715 1.00 96.56 91 THR A N 1
ATOM 687 C CA . THR A 1 91 ? -3.848 -6.960 4.296 1.00 96.56 91 THR A CA 1
ATOM 688 C C . THR A 1 91 ? -4.911 -7.024 3.212 1.00 96.56 91 THR A C 1
ATOM 690 O O . THR A 1 91 ? -5.953 -6.383 3.325 1.00 96.56 91 THR A O 1
ATOM 693 N N . LEU A 1 92 ? -4.671 -7.821 2.168 1.00 95.62 92 LEU A N 1
ATOM 694 C CA . LEU A 1 92 ? -5.604 -7.948 1.050 1.00 95.62 92 LEU A CA 1
ATOM 695 C C . LEU A 1 92 ? -6.926 -8.587 1.475 1.00 95.62 92 LEU A C 1
ATOM 697 O O . LEU A 1 92 ? -7.986 -8.064 1.141 1.00 95.62 92 LEU A O 1
ATOM 701 N N . ARG A 1 93 ? -6.869 -9.677 2.245 1.00 93.75 93 ARG A N 1
ATOM 702 C CA . ARG A 1 93 ? -8.064 -10.378 2.724 1.00 93.75 93 ARG A CA 1
ATOM 703 C C . ARG A 1 93 ? -8.892 -9.504 3.649 1.00 93.75 93 ARG A C 1
ATOM 705 O O . ARG A 1 93 ? -10.092 -9.414 3.444 1.00 93.75 93 ARG A O 1
ATOM 712 N N . PHE A 1 94 ? -8.255 -8.790 4.576 1.00 96.25 94 PHE A N 1
ATOM 713 C CA . PHE A 1 94 ? -8.960 -7.874 5.470 1.00 96.25 94 PHE A CA 1
ATOM 714 C C . PHE A 1 94 ? -9.730 -6.802 4.685 1.00 96.25 94 PHE A C 1
ATOM 716 O O . PHE A 1 94 ? -10.906 -6.562 4.933 1.00 96.25 94 PHE A O 1
ATOM 723 N N . LEU A 1 95 ? -9.112 -6.199 3.666 1.00 96.94 95 LEU A N 1
ATOM 724 C CA . LEU A 1 95 ? -9.795 -5.213 2.822 1.00 96.94 95 LEU A CA 1
ATOM 725 C C . LEU A 1 95 ? -10.967 -5.814 2.030 1.00 96.94 95 LEU A C 1
ATOM 727 O O . LEU A 1 95 ? -11.989 -5.152 1.860 1.00 96.94 95 LEU A O 1
ATOM 731 N N . GLN A 1 96 ? -10.843 -7.057 1.563 1.00 94.31 96 GLN A N 1
ATOM 732 C CA . GLN A 1 96 ? -11.919 -7.756 0.853 1.00 94.31 96 GLN A CA 1
ATOM 733 C C . GLN A 1 96 ? -13.076 -8.141 1.779 1.00 94.31 96 GLN A C 1
ATOM 735 O O . GLN A 1 96 ? -14.235 -7.905 1.442 1.00 94.31 96 GLN A O 1
ATOM 740 N N . GLU A 1 97 ? -12.770 -8.694 2.952 1.00 94.94 97 GLU A N 1
ATOM 741 C CA . GLU A 1 97 ? -13.744 -9.068 3.985 1.00 94.94 97 GLU A CA 1
ATOM 742 C C . GLU A 1 97 ? -14.565 -7.856 4.439 1.00 94.94 97 GLU A C 1
ATOM 744 O O . GLU A 1 97 ? -15.778 -7.952 4.620 1.00 94.94 97 GLU A O 1
ATOM 749 N N . HIS A 1 98 ? -13.918 -6.692 4.524 1.00 96.81 98 HIS A N 1
ATOM 750 C CA . HIS A 1 98 ? -14.544 -5.415 4.856 1.00 96.81 98 HIS A CA 1
ATOM 751 C C . HIS A 1 98 ? -15.039 -4.626 3.629 1.00 96.81 98 HIS A C 1
ATOM 753 O O . HIS A 1 98 ? -15.345 -3.441 3.743 1.00 96.81 98 HIS A O 1
ATOM 759 N N . LYS A 1 99 ? -15.161 -5.277 2.462 1.00 96.25 99 LYS A N 1
ATOM 760 C CA . LYS A 1 99 ? -15.794 -4.744 1.241 1.00 96.25 99 LYS A CA 1
ATOM 761 C C . LYS A 1 99 ? -15.237 -3.392 0.776 1.00 96.25 99 LYS A C 1
ATOM 763 O O . LYS A 1 99 ? -15.996 -2.501 0.378 1.00 96.25 99 LYS A O 1
ATOM 768 N N . ALA A 1 100 ? -13.914 -3.239 0.787 1.00 97.12 100 ALA A N 1
ATOM 769 C CA . ALA A 1 100 ? -13.266 -2.144 0.073 1.00 97.12 100 ALA A CA 1
ATOM 770 C C . ALA A 1 100 ? -13.741 -2.126 -1.391 1.00 97.12 100 ALA A C 1
ATOM 772 O O . ALA A 1 100 ? -13.786 -3.169 -2.049 1.00 97.12 100 ALA A O 1
ATOM 773 N N . GLU A 1 101 ? -14.096 -0.949 -1.910 1.00 95.69 101 GLU A N 1
ATOM 774 C CA . GLU A 1 101 ? -14.585 -0.823 -3.286 1.00 95.69 101 GLU A CA 1
ATOM 775 C C . GLU A 1 101 ? -13.487 -1.222 -4.267 1.00 95.69 101 GLU A C 1
ATOM 777 O O . GLU A 1 101 ? -13.717 -2.023 -5.163 1.00 95.69 101 GLU A O 1
ATOM 782 N N . LYS A 1 102 ? -12.272 -0.703 -4.084 1.00 95.75 102 LYS A N 1
ATOM 783 C CA . LYS A 1 102 ? -11.126 -1.004 -4.945 1.00 95.75 102 LYS A CA 1
ATOM 784 C C . LYS A 1 102 ? -9.880 -1.148 -4.091 1.00 95.75 102 LYS A C 1
ATOM 786 O O . LYS A 1 102 ? -9.642 -0.323 -3.209 1.00 95.75 102 LYS A O 1
ATOM 791 N N . ILE A 1 103 ? -9.066 -2.161 -4.378 1.00 97.88 103 ILE A N 1
ATOM 792 C CA . ILE A 1 103 ? -7.782 -2.374 -3.705 1.00 97.88 103 ILE A CA 1
ATOM 793 C C . ILE A 1 103 ? -6.670 -2.134 -4.720 1.00 97.88 103 ILE A C 1
ATOM 795 O O . ILE A 1 103 ? -6.460 -2.925 -5.637 1.00 97.88 103 ILE A O 1
ATOM 799 N N . ILE A 1 104 ? -5.953 -1.028 -4.568 1.00 98.38 104 ILE A N 1
ATOM 800 C CA . ILE A 1 104 ? -4.891 -0.613 -5.479 1.00 98.38 104 ILE A CA 1
ATOM 801 C C . ILE A 1 104 ? -3.547 -0.900 -4.816 1.00 98.38 104 ILE A C 1
ATOM 803 O O . ILE A 1 104 ? -3.235 -0.347 -3.767 1.00 98.38 104 ILE A O 1
ATOM 807 N N . LEU A 1 105 ? -2.730 -1.748 -5.426 1.00 98.12 105 LEU A N 1
ATOM 808 C CA . LEU A 1 105 ? -1.380 -2.057 -4.984 1.00 98.12 105 LEU A CA 1
ATOM 809 C C . LEU A 1 105 ? -0.370 -1.147 -5.679 1.00 98.12 105 LEU A C 1
ATOM 811 O O . LEU A 1 105 ? -0.305 -1.076 -6.908 1.00 98.12 105 LEU A O 1
ATOM 815 N N . LEU A 1 106 ? 0.468 -0.502 -4.875 1.00 97.44 106 LEU A N 1
ATOM 816 C CA . LEU A 1 106 ? 1.610 0.288 -5.314 1.00 97.44 106 LEU A CA 1
ATOM 817 C C . LEU A 1 106 ? 2.866 -0.259 -4.647 1.00 97.44 106 LEU A C 1
ATOM 819 O O . LEU A 1 106 ? 2.887 -0.496 -3.440 1.00 97.44 106 LEU A O 1
ATOM 823 N N . GLY A 1 107 ? 3.943 -0.432 -5.403 1.00 94.19 107 GLY A N 1
ATOM 824 C CA . GLY A 1 107 ? 5.174 -0.912 -4.806 1.00 94.19 107 GLY A CA 1
ATOM 825 C C . GLY A 1 107 ? 6.379 -0.868 -5.717 1.00 94.19 107 GLY A C 1
ATOM 826 O O . GLY A 1 107 ? 6.323 -0.439 -6.867 1.00 94.19 107 GLY A O 1
ATOM 827 N N . THR A 1 108 ? 7.489 -1.305 -5.141 1.00 90.38 108 THR A N 1
ATOM 828 C CA . THR A 1 108 ? 8.786 -1.418 -5.801 1.00 90.38 108 THR A CA 1
ATOM 829 C C . THR A 1 108 ? 9.134 -2.887 -5.928 1.00 90.38 108 THR A C 1
ATOM 831 O O . THR A 1 108 ? 9.102 -3.588 -4.916 1.00 90.38 108 THR A O 1
ATOM 834 N N . ALA A 1 109 ? 9.520 -3.308 -7.126 1.00 86.88 109 ALA A N 1
ATOM 835 C CA . ALA A 1 109 ? 10.113 -4.614 -7.382 1.00 86.88 109 ALA A CA 1
ATOM 836 C C . ALA A 1 109 ? 11.490 -4.410 -8.029 1.00 86.88 109 ALA A C 1
ATOM 838 O O . ALA A 1 109 ? 11.641 -3.566 -8.917 1.00 86.88 109 ALA A O 1
ATOM 839 N N . GLN A 1 110 ? 12.507 -5.119 -7.556 1.00 78.69 110 GLN A N 1
ATOM 840 C CA . GLN A 1 110 ? 13.862 -5.070 -8.110 1.00 78.69 110 GLN A CA 1
ATOM 841 C C . GLN A 1 110 ? 14.183 -6.385 -8.812 1.00 78.69 110 GLN A C 1
ATOM 843 O O . GLN A 1 110 ? 13.700 -7.440 -8.407 1.00 78.69 110 GLN A O 1
ATOM 848 N N . SER A 1 111 ? 14.998 -6.321 -9.866 1.00 67.62 111 SER A N 1
ATOM 849 C CA . SER A 1 111 ? 15.604 -7.531 -10.418 1.00 67.62 111 SER A CA 1
ATOM 850 C C . SER A 1 111 ? 16.552 -8.132 -9.383 1.00 67.62 111 SER A C 1
ATOM 852 O O . SER A 1 111 ? 17.345 -7.409 -8.781 1.00 67.62 111 SER A O 1
ATOM 854 N N . ALA A 1 112 ? 16.467 -9.446 -9.182 1.00 61.69 112 ALA A N 1
ATOM 855 C CA . ALA A 1 112 ? 17.396 -10.183 -8.331 1.00 61.69 112 ALA A CA 1
ATOM 856 C C . ALA A 1 112 ? 18.768 -10.397 -9.003 1.00 61.69 112 ALA A C 1
ATOM 858 O O . ALA A 1 112 ? 19.722 -10.783 -8.333 1.00 61.69 112 ALA A O 1
ATOM 859 N N . VAL A 1 113 ? 18.892 -10.110 -10.308 1.00 62.84 113 VAL A N 1
ATOM 860 C CA . VAL A 1 113 ? 20.158 -10.245 -11.039 1.00 62.84 113 VAL A CA 1
ATOM 861 C C . VAL A 1 113 ? 21.087 -9.081 -10.699 1.00 62.84 113 VAL A C 1
ATOM 863 O O . VAL A 1 113 ? 20.809 -7.922 -11.020 1.00 62.84 113 VAL A O 1
ATOM 866 N N . GLU A 1 114 ? 22.215 -9.402 -10.072 1.00 57.56 114 GLU A N 1
ATOM 867 C CA . GLU A 1 114 ? 23.236 -8.430 -9.695 1.00 57.56 114 GLU A CA 1
ATOM 868 C C . GLU A 1 114 ? 23.753 -7.659 -10.925 1.00 57.56 114 GLU A C 1
ATOM 870 O O . GLU A 1 114 ? 24.050 -8.230 -11.973 1.00 57.56 114 GLU A O 1
ATOM 875 N N . GLY A 1 115 ? 23.817 -6.329 -10.821 1.00 57.25 115 GLY A N 1
ATOM 876 C CA . GLY A 1 115 ? 24.272 -5.447 -11.903 1.00 57.25 115 GLY A CA 1
ATOM 877 C C . GLY A 1 115 ? 23.217 -5.088 -12.960 1.00 57.25 115 GLY A C 1
ATOM 878 O O . GLY A 1 115 ? 23.426 -4.131 -13.710 1.00 57.25 115 GLY A O 1
ATOM 879 N N . VAL A 1 116 ? 22.059 -5.757 -12.990 1.00 59.31 116 VAL A N 1
ATOM 880 C CA . VAL A 1 116 ? 20.973 -5.444 -13.933 1.00 59.31 116 VAL A CA 1
ATOM 881 C C . VAL A 1 116 ? 20.019 -4.421 -13.315 1.00 59.31 116 VAL A C 1
ATOM 883 O O . VAL A 1 116 ? 19.171 -4.740 -12.485 1.00 59.31 116 VAL A O 1
ATOM 886 N N . LYS A 1 117 ? 20.126 -3.163 -13.757 1.00 57.34 117 LYS A N 1
ATOM 887 C CA . LYS A 1 117 ? 19.204 -2.068 -13.388 1.00 57.34 117 LYS A CA 1
ATOM 888 C C . LYS A 1 117 ? 17.921 -2.049 -14.231 1.00 57.34 117 LYS A C 1
ATOM 890 O O . LYS A 1 117 ? 17.344 -0.985 -14.447 1.00 57.34 117 LYS A O 1
ATOM 895 N N . GLU A 1 118 ? 17.485 -3.192 -14.749 1.00 61.41 118 GLU A N 1
ATOM 896 C CA . GLU A 1 118 ? 16.219 -3.247 -15.478 1.00 61.41 118 GLU A CA 1
ATOM 897 C C . GLU A 1 118 ? 15.038 -3.135 -14.514 1.00 61.41 118 GLU A C 1
ATOM 899 O O . GLU A 1 118 ? 15.045 -3.657 -13.395 1.00 61.41 118 GLU A O 1
ATOM 904 N N . ILE A 1 119 ? 14.011 -2.412 -14.958 1.00 65.25 119 ILE A N 1
ATOM 905 C CA . ILE A 1 119 ? 12.761 -2.281 -14.219 1.00 65.25 119 ILE A CA 1
ATOM 906 C C . ILE A 1 119 ? 12.093 -3.655 -14.221 1.00 65.25 119 ILE A C 1
ATOM 908 O O . ILE A 1 119 ? 11.779 -4.187 -15.283 1.00 65.25 119 ILE A O 1
ATOM 912 N N . PHE A 1 120 ? 11.860 -4.214 -13.032 1.00 77.94 120 PHE A N 1
ATOM 913 C CA . PHE A 1 120 ? 11.179 -5.498 -12.901 1.00 77.94 120 PHE A CA 1
ATOM 914 C C . PHE A 1 120 ? 9.799 -5.442 -13.570 1.00 77.94 120 PHE A C 1
ATOM 916 O O . PHE A 1 120 ? 9.014 -4.522 -13.308 1.00 77.94 120 PHE A O 1
ATOM 923 N N . ASP A 1 121 ? 9.501 -6.430 -14.415 1.00 84.69 121 ASP A N 1
ATOM 924 C CA . ASP A 1 121 ? 8.215 -6.527 -15.097 1.00 84.69 121 ASP A CA 1
ATOM 925 C C . ASP A 1 121 ? 7.096 -6.864 -14.102 1.00 84.69 121 ASP A C 1
ATOM 927 O O . ASP A 1 121 ? 6.953 -7.994 -13.625 1.00 84.69 121 ASP A O 1
ATOM 931 N N . MET A 1 122 ? 6.266 -5.863 -13.815 1.00 91.31 122 MET A N 1
ATOM 932 C CA . MET A 1 122 ? 5.140 -5.984 -12.893 1.00 91.31 122 MET A CA 1
ATOM 933 C C . MET A 1 122 ? 4.080 -6.983 -13.359 1.00 91.31 122 MET A C 1
ATOM 935 O O . MET A 1 122 ? 3.323 -7.463 -12.519 1.00 91.31 122 MET A O 1
ATOM 939 N N . GLN A 1 123 ? 4.030 -7.357 -14.644 1.00 92.00 123 GLN A N 1
ATOM 940 C CA . GLN A 1 123 ? 3.115 -8.409 -15.109 1.00 92.00 123 GLN A CA 1
ATOM 941 C C . GLN A 1 123 ? 3.407 -9.750 -14.431 1.00 92.00 123 GLN A C 1
ATOM 943 O O . GLN A 1 123 ? 2.480 -10.490 -14.110 1.00 92.00 123 GLN A O 1
ATOM 948 N N . ARG A 1 124 ? 4.677 -10.044 -14.122 1.00 91.62 124 ARG A N 1
ATOM 949 C CA . ARG A 1 124 ? 5.048 -11.260 -13.382 1.00 91.62 124 ARG A CA 1
ATOM 950 C C . ARG A 1 124 ? 4.488 -11.248 -11.961 1.00 91.62 124 ARG A C 1
ATOM 952 O O . ARG A 1 124 ? 3.927 -12.247 -11.521 1.00 91.62 124 ARG A O 1
ATOM 959 N N . ILE A 1 125 ? 4.580 -10.102 -11.279 1.00 92.56 125 ILE A N 1
ATOM 960 C CA . ILE A 1 125 ? 3.956 -9.889 -9.963 1.00 92.56 125 ILE A CA 1
ATOM 961 C C . ILE A 1 125 ? 2.441 -10.077 -10.075 1.00 92.56 125 ILE A C 1
ATOM 963 O O . ILE A 1 125 ? 1.868 -10.839 -9.304 1.00 92.56 125 ILE A O 1
ATOM 967 N N . GLY A 1 126 ? 1.805 -9.448 -11.064 1.00 94.19 126 GLY A N 1
ATOM 968 C CA . GLY A 1 126 ? 0.372 -9.568 -11.325 1.00 94.19 126 GLY A CA 1
ATOM 969 C C . GLY A 1 126 ? -0.090 -11.012 -11.502 1.00 94.19 126 GLY A C 1
ATOM 970 O O . GLY A 1 126 ? -1.018 -11.446 -10.824 1.00 94.19 126 GLY A O 1
ATOM 971 N N . ASN A 1 127 ? 0.597 -11.782 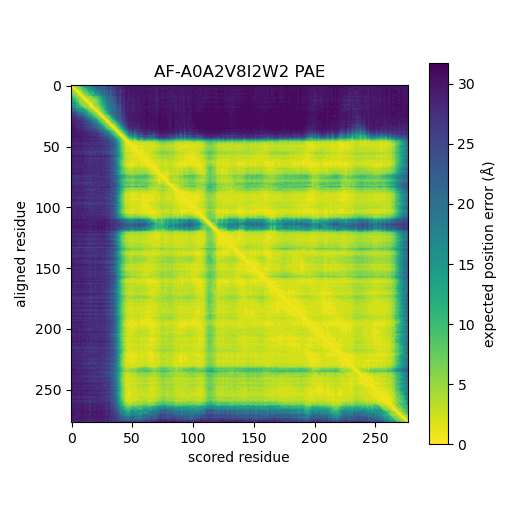-12.346 1.00 92.94 127 ASN A N 1
ATOM 972 C CA . ASN A 1 127 ? 0.293 -13.196 -12.577 1.00 92.94 127 ASN A CA 1
ATOM 973 C C . ASN A 1 127 ? 0.442 -14.027 -11.295 1.00 92.94 127 ASN A C 1
ATOM 975 O O . ASN A 1 127 ? -0.418 -14.852 -10.988 1.00 92.94 127 ASN A O 1
ATOM 979 N N . ALA A 1 128 ? 1.499 -13.786 -10.513 1.00 92.06 128 ALA A N 1
ATOM 980 C CA . ALA A 1 128 ? 1.682 -14.453 -9.228 1.00 92.06 128 ALA A CA 1
ATOM 981 C C . ALA A 1 128 ? 0.546 -14.115 -8.245 1.00 92.06 128 ALA A C 1
ATOM 983 O O . ALA A 1 128 ? 0.007 -15.019 -7.608 1.00 92.06 128 ALA A O 1
ATOM 984 N N . LEU A 1 129 ? 0.126 -12.845 -8.171 1.00 93.00 129 LEU A N 1
ATOM 985 C CA . LEU A 1 129 ? -1.019 -12.425 -7.356 1.00 93.00 129 LEU A CA 1
ATOM 986 C C . LEU A 1 129 ? -2.305 -13.143 -7.779 1.00 93.00 129 LEU A C 1
ATOM 988 O O . LEU A 1 129 ? -3.020 -13.648 -6.917 1.00 93.00 129 LEU A O 1
ATOM 992 N N . GLN A 1 130 ? -2.582 -13.242 -9.083 1.00 93.44 130 GLN A N 1
ATOM 993 C CA . GLN A 1 130 ? -3.770 -13.939 -9.592 1.00 93.44 130 GLN A CA 1
ATOM 994 C C . GLN A 1 130 ? -3.796 -15.411 -9.178 1.00 93.44 130 GLN A C 1
ATOM 996 O O . GLN A 1 130 ? -4.817 -15.896 -8.691 1.00 93.44 130 GLN A O 1
ATOM 1001 N N . VAL A 1 131 ? -2.669 -16.116 -9.329 1.00 91.56 131 VAL A N 1
ATOM 1002 C CA . VAL A 1 131 ? -2.550 -17.535 -8.957 1.00 91.56 131 VAL A CA 1
ATOM 1003 C C . VAL A 1 131 ? -2.769 -17.727 -7.460 1.00 91.56 131 VAL A C 1
ATOM 1005 O O . VAL A 1 131 ? -3.524 -18.609 -7.050 1.00 91.56 131 VAL A O 1
ATOM 1008 N N . GLN A 1 132 ? -2.125 -16.899 -6.640 1.00 89.62 132 GLN A N 1
ATOM 1009 C CA . GLN A 1 132 ? -2.164 -17.055 -5.191 1.00 89.62 132 GLN A CA 1
ATOM 1010 C C . GLN A 1 132 ? -3.510 -16.651 -4.578 1.00 89.62 132 GLN A C 1
ATOM 1012 O O . GLN A 1 132 ? -3.992 -17.299 -3.648 1.00 89.62 132 GLN A O 1
ATOM 1017 N N . LEU A 1 133 ? -4.132 -15.590 -5.097 1.00 89.75 133 LEU A N 1
ATOM 1018 C CA . LEU A 1 133 ? -5.418 -15.089 -4.609 1.00 89.75 133 LEU A CA 1
ATOM 1019 C C . LEU A 1 133 ? -6.606 -15.820 -5.230 1.00 89.75 133 LEU A C 1
ATOM 1021 O O . LEU A 1 133 ? -7.699 -15.759 -4.676 1.00 89.75 133 LEU A O 1
ATOM 1025 N N . LYS A 1 134 ? -6.398 -16.507 -6.362 1.00 90.62 134 LYS A N 1
ATOM 1026 C CA . LYS A 1 134 ? -7.457 -17.101 -7.194 1.00 90.62 134 LYS A CA 1
ATOM 1027 C C . LYS A 1 134 ? -8.516 -16.069 -7.596 1.00 90.62 134 LYS A C 1
ATOM 1029 O O . LYS A 1 134 ? -9.707 -16.369 -7.636 1.00 90.62 134 LYS A O 1
ATOM 1034 N N . LEU A 1 135 ? -8.067 -14.847 -7.877 1.00 88.38 135 LEU A N 1
ATOM 1035 C CA . LEU A 1 135 ? -8.903 -13.704 -8.236 1.00 88.38 135 LEU A CA 1
ATOM 1036 C C . LEU A 1 135 ? -8.265 -12.913 -9.383 1.00 88.38 135 LEU A C 1
ATOM 1038 O O . LEU A 1 135 ? -7.036 -12.901 -9.499 1.00 88.38 135 LEU A O 1
ATOM 1042 N N . PRO A 1 136 ? -9.061 -12.223 -10.219 1.00 89.00 136 PRO A N 1
ATOM 1043 C CA . PRO A 1 136 ? -8.510 -11.371 -11.261 1.00 89.00 136 PRO A CA 1
ATOM 1044 C C . PRO A 1 136 ? -7.749 -10.184 -10.656 1.00 89.00 136 PRO A C 1
ATOM 1046 O O . PRO A 1 136 ? -8.226 -9.517 -9.738 1.00 89.00 136 PRO A O 1
ATOM 1049 N N . VAL A 1 137 ? -6.573 -9.903 -11.216 1.00 95.44 137 VAL A N 1
ATOM 1050 C CA . VAL A 1 137 ? -5.741 -8.744 -10.862 1.00 95.44 137 VAL A CA 1
ATOM 1051 C C . VAL A 1 137 ? -5.459 -7.958 -12.130 1.00 95.44 137 VAL A C 1
ATOM 1053 O O . VAL A 1 137 ? -4.830 -8.482 -13.053 1.00 95.44 137 VAL A O 1
ATOM 1056 N N . LEU A 1 138 ? -5.909 -6.706 -12.182 1.00 97.12 138 LEU A N 1
ATOM 1057 C CA . LEU A 1 138 ? -5.602 -5.802 -13.283 1.00 97.12 138 LEU A CA 1
ATOM 1058 C C . LEU A 1 138 ? -4.197 -5.238 -13.086 1.00 97.12 138 LEU A C 1
ATOM 1060 O O . LEU A 1 138 ? -3.969 -4.481 -12.150 1.00 97.12 138 LEU A O 1
ATOM 1064 N N . THR A 1 139 ? -3.262 -5.566 -13.975 1.00 97.31 139 THR A N 1
ATOM 1065 C CA . THR A 1 139 ? -1.886 -5.057 -13.876 1.00 97.31 139 THR A CA 1
ATOM 1066 C C . THR A 1 139 ? -1.624 -3.960 -14.895 1.00 97.31 139 THR A C 1
ATOM 1068 O O . THR A 1 139 ? -1.696 -4.185 -16.105 1.00 97.31 139 THR A O 1
ATOM 1071 N N . LEU A 1 140 ? -1.272 -2.774 -14.406 1.00 96.19 140 LEU A N 1
ATOM 1072 C CA . LEU A 1 140 ? -0.977 -1.588 -15.201 1.00 96.19 140 LEU A CA 1
ATOM 1073 C C . LEU A 1 140 ? 0.532 -1.352 -15.304 1.00 96.19 140 LEU A C 1
ATOM 1075 O O . LEU A 1 140 ? 1.309 -1.697 -14.419 1.00 96.19 140 LEU A O 1
ATOM 1079 N N . LYS A 1 141 ? 0.961 -0.721 -16.400 1.00 92.38 141 LYS A N 1
ATOM 1080 C CA . LYS A 1 141 ? 2.381 -0.392 -16.632 1.00 92.38 141 LYS A CA 1
ATOM 1081 C C . LYS A 1 141 ? 2.824 0.912 -15.961 1.00 92.38 141 LYS A C 1
ATOM 1083 O O . LYS A 1 141 ? 4.018 1.169 -15.862 1.00 92.38 141 LYS A O 1
ATOM 1088 N N . ARG A 1 142 ? 1.878 1.753 -15.536 1.00 93.12 142 ARG A N 1
ATOM 1089 C CA . ARG A 1 142 ? 2.120 3.088 -14.966 1.00 93.12 142 ARG A CA 1
ATOM 1090 C C . ARG A 1 142 ? 1.331 3.265 -13.668 1.00 93.12 142 ARG A C 1
ATOM 1092 O O . ARG A 1 142 ? 0.457 2.458 -13.361 1.00 93.12 142 ARG A O 1
ATOM 1099 N N . TRP A 1 143 ? 1.661 4.311 -12.917 1.00 93.62 143 TRP A N 1
ATOM 1100 C CA . TRP A 1 143 ? 0.987 4.718 -11.675 1.00 93.62 143 TRP A CA 1
ATOM 1101 C C . TRP A 1 143 ? 0.186 6.023 -11.831 1.00 93.62 143 TRP A C 1
ATOM 1103 O O . TRP A 1 143 ? -0.585 6.364 -10.941 1.00 93.62 143 TRP A O 1
ATOM 1113 N N . THR A 1 144 ? 0.351 6.743 -12.949 1.00 93.88 144 THR A N 1
ATOM 1114 C CA . THR A 1 144 ? -0.291 8.039 -13.227 1.00 93.88 144 THR A CA 1
ATOM 1115 C C . THR A 1 144 ? -0.796 8.144 -14.667 1.00 93.88 144 THR A C 1
ATOM 1117 O O . THR A 1 144 ? -0.327 7.429 -15.562 1.00 93.88 144 THR A O 1
ATOM 1120 N N . GLY A 1 145 ? -1.718 9.082 -14.898 1.00 95.38 145 GLY A N 1
ATOM 1121 C CA . GLY A 1 145 ? -2.245 9.445 -16.218 1.00 95.38 145 GLY A CA 1
ATOM 1122 C C . GLY A 1 145 ? -3.689 8.999 -16.453 1.00 95.38 145 GLY A C 1
ATOM 1123 O O . GLY A 1 145 ? -4.204 8.117 -15.772 1.00 95.38 145 GLY A O 1
ATOM 1124 N N . SER A 1 146 ? -4.345 9.595 -17.452 1.00 95.00 146 SER A N 1
ATOM 1125 C CA . SER A 1 146 ? -5.776 9.378 -17.725 1.00 95.00 146 SER A CA 1
ATOM 1126 C C . SER A 1 146 ? -6.134 7.923 -18.043 1.00 95.00 146 SER A C 1
ATOM 1128 O O . SER A 1 146 ? -7.169 7.445 -17.596 1.00 95.00 146 SER A O 1
ATOM 1130 N N . ASP A 1 147 ? -5.269 7.188 -18.751 1.00 95.62 147 ASP A N 1
ATOM 1131 C CA . ASP A 1 147 ? -5.464 5.749 -19.000 1.00 95.62 147 ASP A CA 1
ATOM 1132 C C . ASP A 1 147 ? -5.493 4.936 -17.696 1.00 95.62 147 ASP A C 1
ATOM 1134 O O . ASP A 1 147 ? -6.318 4.037 -17.548 1.00 95.62 147 ASP A O 1
ATOM 1138 N N . VAL A 1 148 ? -4.636 5.284 -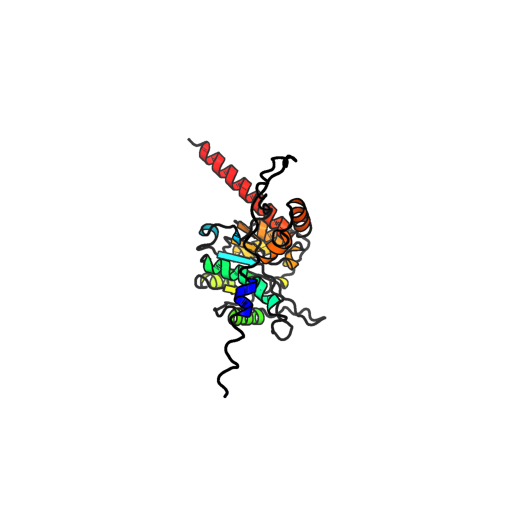16.727 1.00 97.00 148 VAL A N 1
ATOM 1139 C CA . VAL A 1 148 ? -4.610 4.633 -15.408 1.00 97.00 148 VAL A CA 1
ATOM 1140 C C . VAL A 1 148 ? -5.896 4.942 -14.649 1.00 97.00 148 VAL A C 1
ATOM 1142 O O . VAL A 1 148 ? -6.534 4.008 -14.171 1.00 97.00 148 VAL A O 1
ATOM 1145 N N . ALA A 1 149 ? -6.298 6.217 -14.592 1.00 96.69 149 ALA A N 1
ATOM 1146 C CA . ALA A 1 149 ? -7.536 6.640 -13.935 1.00 96.69 149 ALA A CA 1
ATOM 1147 C C . ALA A 1 149 ? -8.754 5.888 -14.498 1.00 96.69 149 ALA A C 1
ATOM 1149 O O . ALA A 1 149 ? -9.453 5.199 -13.762 1.00 96.69 149 ALA A O 1
ATOM 1150 N N . ASN A 1 150 ? -8.925 5.906 -15.823 1.00 96.81 150 ASN A N 1
ATOM 1151 C CA . ASN A 1 150 ? -10.047 5.250 -16.496 1.00 96.81 150 ASN A CA 1
ATOM 1152 C C . ASN A 1 150 ? -10.091 3.740 -16.228 1.00 96.81 150 ASN A C 1
ATOM 1154 O O . ASN A 1 150 ? -11.157 3.177 -15.992 1.00 96.81 150 ASN A O 1
ATOM 1158 N N . ARG A 1 151 ? -8.935 3.068 -16.264 1.00 96.94 151 ARG A N 1
ATOM 1159 C CA . ARG A 1 151 ? -8.849 1.623 -16.019 1.00 96.94 151 ARG A CA 1
ATOM 1160 C C . ARG A 1 151 ? -9.128 1.256 -14.565 1.00 96.94 151 ARG A C 1
ATOM 1162 O O . ARG A 1 151 ? -9.780 0.244 -14.312 1.00 96.94 151 ARG A O 1
ATOM 1169 N N . VAL A 1 152 ? -8.659 2.066 -13.617 1.00 96.25 152 VAL A N 1
ATOM 1170 C CA . VAL A 1 152 ? -8.989 1.890 -12.197 1.00 96.25 152 VAL A CA 1
ATOM 1171 C C . VAL A 1 152 ? -10.486 2.099 -11.983 1.00 96.25 152 VAL A C 1
ATOM 1173 O O . VAL A 1 152 ? -11.114 1.263 -11.343 1.00 96.25 152 VAL A O 1
ATOM 1176 N N . ASP A 1 153 ? -11.083 3.137 -12.568 1.00 95.00 153 ASP A N 1
ATOM 1177 C CA . ASP A 1 153 ? -12.513 3.430 -12.420 1.00 95.00 153 ASP A CA 1
ATOM 1178 C C . ASP A 1 153 ? -13.411 2.333 -13.006 1.00 95.00 153 ASP A C 1
ATOM 1180 O O . ASP A 1 153 ? -14.436 1.999 -12.415 1.00 95.00 153 ASP A O 1
ATOM 1184 N N . GLN A 1 154 ? -13.002 1.728 -14.124 1.00 95.12 154 GLN A N 1
ATOM 1185 C CA . GLN A 1 154 ? -13.699 0.600 -14.759 1.00 95.12 154 GLN A CA 1
ATOM 1186 C C . GLN A 1 154 ? -13.493 -0.738 -14.037 1.00 95.12 154 GLN A C 1
ATOM 1188 O O . GLN A 1 154 ? -14.144 -1.726 -14.382 1.00 95.12 154 GLN A O 1
ATOM 1193 N N . THR A 1 155 ? -12.584 -0.803 -13.061 1.00 94.06 155 THR A N 1
ATOM 1194 C CA . THR A 1 155 ? -12.333 -2.037 -12.314 1.00 94.06 155 THR A CA 1
ATOM 1195 C C . THR A 1 155 ? -13.541 -2.357 -11.426 1.00 94.06 155 THR A C 1
ATOM 1197 O O . THR A 1 155 ? -13.952 -1.496 -10.643 1.00 94.06 155 THR A O 1
ATOM 1200 N N . PRO A 1 156 ? -14.115 -3.577 -11.509 1.00 92.44 156 PRO A N 1
ATOM 1201 C CA . PRO A 1 156 ? -15.276 -3.931 -10.705 1.00 92.44 156 PRO A CA 1
ATOM 1202 C C . PRO A 1 156 ? -14.973 -3.893 -9.200 1.00 92.44 156 PRO A C 1
ATOM 1204 O O . PRO A 1 156 ? -13.835 -4.160 -8.800 1.00 92.44 156 PRO A O 1
ATOM 1207 N N . PRO A 1 157 ? -15.982 -3.642 -8.348 1.00 90.81 157 PRO A N 1
ATOM 1208 C CA . PRO A 1 157 ? -15.782 -3.625 -6.909 1.00 90.81 157 PRO A CA 1
ATOM 1209 C C . PRO A 1 157 ? -15.122 -4.904 -6.362 1.00 90.81 157 PRO A C 1
ATOM 1211 O O . PRO A 1 157 ? -15.345 -6.005 -6.875 1.00 90.81 157 PRO A O 1
ATOM 1214 N N . GLY A 1 158 ? -14.283 -4.760 -5.335 1.00 85.62 158 GLY A N 1
ATOM 1215 C CA . GLY A 1 158 ? -13.559 -5.850 -4.669 1.00 85.62 158 GLY A CA 1
ATOM 1216 C C . GLY A 1 158 ? -12.381 -6.438 -5.458 1.00 85.62 158 GLY A C 1
ATOM 1217 O O . GLY A 1 158 ? -11.674 -7.308 -4.940 1.00 85.62 158 GLY A O 1
ATOM 1218 N N . HIS A 1 159 ? -12.143 -5.978 -6.691 1.00 90.25 159 HIS A N 1
ATOM 1219 C CA . HIS A 1 159 ? -11.001 -6.408 -7.494 1.00 90.25 159 HIS A CA 1
ATOM 1220 C C . HIS A 1 159 ? -9.729 -5.641 -7.130 1.00 90.25 159 HIS A C 1
ATOM 1222 O O . HIS A 1 159 ? -9.755 -4.539 -6.570 1.00 90.25 159 HIS A O 1
ATOM 1228 N N . ILE A 1 160 ? -8.595 -6.253 -7.472 1.00 96.25 160 ILE A N 1
ATOM 1229 C CA . ILE A 1 160 ? -7.270 -5.717 -7.178 1.00 96.25 160 ILE A CA 1
ATOM 1230 C C . ILE A 1 160 ? -6.665 -5.120 -8.447 1.00 96.25 160 ILE A C 1
ATOM 1232 O O . ILE A 1 160 ? -6.639 -5.759 -9.502 1.00 96.25 160 ILE A O 1
ATOM 1236 N N . VAL A 1 161 ? -6.126 -3.909 -8.321 1.00 98.06 161 VAL A N 1
ATOM 1237 C CA . VAL A 1 161 ? -5.342 -3.240 -9.363 1.00 98.06 161 VAL A CA 1
ATOM 1238 C C . VAL A 1 161 ? -3.891 -3.170 -8.914 1.00 98.06 161 VAL A C 1
ATOM 1240 O O . VAL A 1 161 ? -3.592 -2.562 -7.895 1.00 98.06 161 VAL A O 1
ATOM 1243 N N . LEU A 1 162 ? -2.972 -3.748 -9.676 1.00 98.00 162 LEU A N 1
ATOM 1244 C CA . LEU A 1 162 ? -1.537 -3.592 -9.479 1.00 98.00 162 LEU A CA 1
ATOM 1245 C C . LEU A 1 162 ? -1.006 -2.483 -10.390 1.00 98.00 162 LEU A C 1
ATOM 1247 O O . LEU A 1 162 ? -1.071 -2.595 -11.614 1.00 98.00 162 LEU A O 1
ATOM 1251 N N . LEU A 1 163 ? -0.467 -1.417 -9.804 1.00 97.75 163 LEU A N 1
ATOM 1252 C CA . LEU A 1 163 ? 0.143 -0.322 -10.558 1.00 97.75 163 LEU A CA 1
ATOM 1253 C C . LEU A 1 163 ? 1.553 -0.672 -11.047 1.00 97.75 163 LEU A C 1
ATOM 1255 O O . LEU A 1 163 ? 2.194 -1.614 -10.575 1.00 97.75 163 LEU A O 1
ATOM 1259 N N . GLY A 1 164 ? 2.051 0.142 -11.981 1.00 95.06 164 GLY A N 1
ATOM 1260 C CA . GLY A 1 164 ? 3.432 0.052 -12.449 1.00 95.06 164 GLY A CA 1
ATOM 1261 C C . GLY A 1 164 ? 4.452 0.238 -11.320 1.00 95.06 164 GLY A C 1
ATOM 1262 O O . GLY A 1 164 ? 4.161 0.826 -10.278 1.00 95.06 164 GLY A O 1
ATOM 1263 N N . ASN A 1 165 ? 5.676 -0.238 -11.550 1.00 94.12 165 ASN A N 1
ATOM 1264 C CA . ASN A 1 165 ? 6.755 -0.190 -10.568 1.00 94.12 165 ASN A CA 1
ATOM 1265 C C . ASN A 1 165 ? 7.158 1.261 -10.270 1.00 94.12 165 ASN A C 1
ATOM 1267 O O . ASN A 1 165 ? 7.882 1.874 -11.053 1.00 94.12 165 ASN A O 1
ATOM 1271 N N . ILE A 1 166 ? 6.739 1.800 -9.122 1.00 94.44 166 ILE A N 1
ATOM 1272 C CA . ILE A 1 166 ? 7.016 3.202 -8.762 1.00 94.44 166 ILE A CA 1
ATOM 1273 C C . ILE A 1 166 ? 8.509 3.478 -8.568 1.00 94.44 166 ILE A C 1
ATOM 1275 O O . ILE A 1 166 ? 8.951 4.616 -8.681 1.00 94.44 166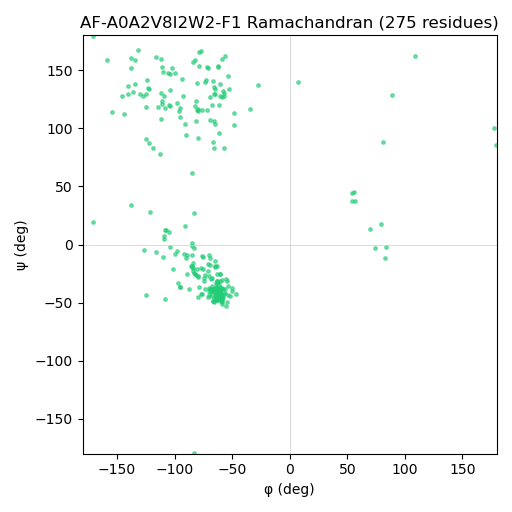 ILE A O 1
ATOM 1279 N N . GLY A 1 167 ? 9.312 2.433 -8.339 1.00 91.75 167 GLY A N 1
ATOM 1280 C CA . GLY A 1 167 ? 10.766 2.549 -8.254 1.00 91.75 167 GLY A CA 1
ATOM 1281 C C . GLY A 1 167 ? 11.431 2.984 -9.560 1.00 91.75 167 GLY A C 1
ATOM 1282 O O . GLY A 1 167 ? 12.599 3.364 -9.522 1.00 91.75 167 GLY A O 1
ATOM 1283 N N . ALA A 1 168 ? 10.708 2.935 -10.684 1.00 90.44 168 ALA A N 1
ATOM 1284 C CA . ALA A 1 168 ? 11.153 3.463 -11.967 1.00 90.44 168 ALA A CA 1
ATOM 1285 C C . ALA A 1 168 ? 11.091 5.000 -12.041 1.00 90.44 168 ALA A C 1
ATOM 1287 O O . ALA A 1 168 ? 11.776 5.586 -12.877 1.00 90.44 168 ALA A O 1
ATOM 1288 N N . ASP A 1 169 ? 10.295 5.663 -11.191 1.00 93.25 169 ASP A N 1
ATOM 1289 C CA . ASP A 1 169 ? 10.294 7.123 -11.110 1.00 93.25 169 ASP A CA 1
ATOM 1290 C C . ASP A 1 169 ? 11.457 7.593 -10.223 1.00 93.25 169 ASP A C 1
ATOM 1292 O O . ASP A 1 169 ? 11.476 7.281 -9.028 1.00 93.25 169 ASP A O 1
ATOM 1296 N N . PRO A 1 170 ? 12.420 8.379 -10.735 1.00 94.19 170 PRO A N 1
ATOM 1297 C CA . PRO A 1 170 ? 13.517 8.883 -9.910 1.00 94.19 170 PRO A CA 1
ATOM 1298 C C . PRO A 1 170 ? 13.020 9.749 -8.743 1.00 94.19 170 PRO A C 1
ATOM 1300 O O . PRO A 1 170 ? 13.678 9.816 -7.703 1.00 94.19 170 PRO A O 1
ATOM 1303 N N . ARG A 1 171 ? 11.837 10.369 -8.870 1.00 96.69 171 ARG A N 1
ATOM 1304 C CA . ARG A 1 171 ? 11.232 11.192 -7.815 1.00 96.69 171 ARG A CA 1
ATOM 1305 C C . ARG A 1 171 ? 10.767 10.371 -6.618 1.00 96.69 171 ARG A C 1
ATOM 1307 O O . ARG A 1 171 ? 10.591 10.952 -5.555 1.00 96.69 171 ARG A O 1
ATOM 1314 N N . GLU A 1 172 ? 10.607 9.051 -6.734 1.00 96.12 172 GLU A N 1
ATOM 1315 C CA . GLU A 1 172 ? 10.256 8.192 -5.593 1.00 96.12 172 GLU A CA 1
ATOM 1316 C C . GLU A 1 172 ? 11.325 8.251 -4.494 1.00 96.12 172 GLU A C 1
ATOM 1318 O O . GLU A 1 172 ? 10.994 8.301 -3.309 1.00 96.12 172 GLU A O 1
ATOM 1323 N N . LYS A 1 173 ? 12.605 8.277 -4.890 1.00 95.25 173 LYS A N 1
ATOM 1324 C CA . LYS A 1 173 ? 13.772 8.210 -3.990 1.00 95.25 173 LYS A CA 1
ATOM 1325 C C . LYS A 1 173 ? 14.551 9.523 -3.890 1.00 95.25 173 LYS A C 1
ATOM 1327 O O . LYS A 1 173 ? 15.633 9.551 -3.316 1.00 95.25 173 LYS A O 1
ATOM 1332 N N . GLU A 1 174 ? 14.025 10.585 -4.479 1.00 96.44 174 GLU A N 1
ATOM 1333 C CA . GLU A 1 174 ? 14.675 11.888 -4.553 1.00 96.44 174 GLU A CA 1
ATOM 1334 C C . GLU A 1 174 ? 14.799 12.537 -3.167 1.00 96.44 174 GLU A C 1
ATOM 1336 O O . GLU A 1 174 ? 13.877 12.477 -2.351 1.00 96.44 174 GLU A O 1
ATOM 1341 N N . GLU A 1 175 ? 15.925 13.193 -2.896 1.00 95.12 175 GLU A N 1
ATOM 1342 C CA . GLU A 1 175 ? 16.192 13.834 -1.602 1.00 95.12 175 GLU A CA 1
ATOM 1343 C C . GLU A 1 175 ? 15.387 15.127 -1.440 1.00 95.12 175 GLU A C 1
ATOM 1345 O O . GLU A 1 175 ? 14.943 15.472 -0.338 1.00 95.12 175 GLU A O 1
ATOM 1350 N N . ASN A 1 176 ? 15.129 15.821 -2.550 1.00 97.19 176 ASN A N 1
ATOM 1351 C CA . ASN A 1 176 ? 14.327 17.035 -2.558 1.00 97.19 176 ASN A CA 1
ATOM 1352 C C . ASN A 1 176 ? 12.835 16.736 -2.315 1.00 97.19 176 ASN A C 1
ATOM 1354 O O . ASN A 1 176 ? 12.148 16.141 -3.148 1.00 97.19 176 ASN A O 1
ATOM 1358 N N . GLU A 1 177 ? 12.313 17.238 -1.196 1.00 96.88 177 GLU A N 1
ATOM 1359 C CA . GLU A 1 177 ? 10.914 17.069 -0.790 1.00 96.88 177 GLU A CA 1
ATOM 1360 C C . GLU A 1 177 ? 9.908 17.557 -1.838 1.00 96.88 177 GLU A C 1
ATOM 1362 O O . GLU A 1 177 ? 8.941 16.854 -2.120 1.00 96.88 177 GLU A O 1
ATOM 1367 N N . LYS A 1 178 ? 10.152 18.704 -2.486 1.00 97.38 178 LYS A N 1
ATOM 1368 C CA . LYS A 1 178 ? 9.226 19.253 -3.492 1.00 97.38 178 LYS A CA 1
ATOM 1369 C C . LYS A 1 178 ? 9.086 18.329 -4.699 1.00 97.38 178 LYS A C 1
ATOM 1371 O O . LYS A 1 178 ? 7.991 18.171 -5.230 1.00 97.38 178 LYS A O 1
ATOM 1376 N N . LYS A 1 179 ? 10.179 17.690 -5.122 1.00 97.69 179 LYS A N 1
ATOM 1377 C CA . LYS A 1 179 ? 10.153 16.726 -6.231 1.00 97.69 179 LYS A CA 1
ATOM 1378 C C . LYS A 1 179 ? 9.388 15.453 -5.858 1.00 97.69 179 LYS A C 1
ATOM 1380 O O . LYS A 1 179 ? 8.603 14.973 -6.672 1.00 97.69 179 LYS A O 1
ATOM 1385 N N . ARG A 1 180 ? 9.561 14.942 -4.630 1.00 98.12 180 ARG A N 1
ATOM 1386 C CA . ARG A 1 180 ? 8.752 13.819 -4.121 1.00 98.12 180 ARG A CA 1
ATOM 1387 C C . ARG A 1 180 ? 7.269 14.187 -4.051 1.00 98.12 180 ARG A C 1
ATOM 1389 O O . ARG A 1 180 ? 6.416 13.409 -4.465 1.00 98.12 180 ARG A O 1
ATOM 1396 N N . GLN A 1 181 ? 6.961 15.387 -3.563 1.00 97.88 181 GLN A N 1
ATOM 1397 C CA . GLN A 1 181 ? 5.592 15.888 -3.469 1.00 97.88 181 GLN A CA 1
ATOM 1398 C C . GLN A 1 181 ? 4.923 16.019 -4.835 1.00 97.88 181 GLN A C 1
ATOM 1400 O O . GLN A 1 181 ? 3.758 15.653 -4.936 1.00 97.88 181 GLN A O 1
ATOM 1405 N N . ALA A 1 182 ? 5.653 16.446 -5.869 1.00 98.06 182 ALA A N 1
ATOM 1406 C CA . ALA A 1 182 ? 5.132 16.513 -7.233 1.00 98.06 182 ALA A CA 1
ATOM 1407 C C . ALA A 1 182 ? 4.698 15.134 -7.765 1.00 98.06 182 ALA A C 1
ATOM 1409 O O . ALA A 1 182 ? 3.636 15.019 -8.368 1.00 98.06 182 ALA A O 1
ATOM 1410 N N . LEU A 1 183 ? 5.467 14.071 -7.490 1.00 97.88 183 LEU A N 1
ATOM 1411 C CA . LEU A 1 183 ? 5.059 12.702 -7.831 1.00 97.88 183 LEU A CA 1
ATOM 1412 C C . LEU A 1 183 ? 3.773 12.296 -7.092 1.00 97.88 183 LEU A C 1
ATOM 1414 O O . LEU A 1 183 ? 2.871 11.712 -7.687 1.00 97.88 183 LEU A O 1
ATOM 1418 N N . VAL A 1 184 ? 3.662 12.626 -5.804 1.00 98.00 184 VAL A N 1
ATOM 1419 C CA . VAL A 1 184 ? 2.441 12.351 -5.032 1.00 98.00 184 VAL A CA 1
ATOM 1420 C C . VAL A 1 184 ? 1.239 13.122 -5.569 1.00 98.00 184 VAL A C 1
ATOM 1422 O O . VAL A 1 184 ? 0.152 12.556 -5.640 1.00 98.00 184 VAL A O 1
ATOM 1425 N N . ASP A 1 185 ? 1.420 14.376 -5.975 1.00 98.00 185 ASP A N 1
ATOM 1426 C CA . ASP A 1 185 ? 0.341 15.184 -6.546 1.00 98.00 185 ASP A CA 1
ATOM 1427 C C . ASP A 1 185 ? -0.169 14.587 -7.862 1.00 98.00 185 ASP A C 1
ATOM 1429 O O . ASP A 1 185 ? -1.377 14.527 -8.073 1.00 98.00 185 ASP A O 1
ATOM 1433 N N . GLU A 1 186 ? 0.713 14.047 -8.708 1.00 97.69 186 GLU A N 1
ATOM 1434 C CA . GLU A 1 186 ? 0.300 13.316 -9.914 1.00 97.69 186 GLU A CA 1
ATOM 1435 C C . GLU A 1 186 ? -0.496 12.044 -9.584 1.00 97.69 186 GLU A C 1
ATOM 1437 O O . GLU A 1 186 ? -1.481 11.735 -10.263 1.00 97.69 186 GLU A O 1
ATOM 1442 N N . ILE A 1 187 ? -0.091 11.302 -8.546 1.00 97.94 187 ILE A N 1
ATOM 1443 C CA . ILE A 1 187 ? -0.806 10.099 -8.088 1.00 97.94 187 ILE A CA 1
ATOM 1444 C C . ILE A 1 187 ? -2.206 10.478 -7.599 1.00 97.94 187 ILE A C 1
ATOM 1446 O O . ILE A 1 187 ? -3.180 9.857 -8.015 1.00 97.94 187 ILE A O 1
ATOM 1450 N N . LEU A 1 188 ? -2.320 11.518 -6.771 1.00 97.62 188 LEU A N 1
ATOM 1451 C CA . LEU A 1 188 ? -3.597 11.990 -6.224 1.00 97.62 188 LEU A CA 1
ATOM 1452 C C . LEU A 1 188 ? -4.495 12.649 -7.278 1.00 97.62 188 LEU A C 1
ATOM 1454 O O . LEU A 1 188 ? -5.714 12.607 -7.149 1.00 97.62 188 LEU A O 1
ATOM 1458 N N . ALA A 1 189 ? -3.915 13.222 -8.334 1.00 97.44 189 ALA A N 1
ATOM 1459 C CA . ALA A 1 189 ? -4.667 13.699 -9.492 1.00 97.44 189 ALA A CA 1
ATOM 1460 C C . ALA A 1 189 ? -5.183 12.550 -10.374 1.00 97.44 189 ALA A C 1
ATOM 1462 O O . ALA A 1 189 ? -6.173 12.715 -11.082 1.00 97.44 189 ALA A O 1
ATOM 1463 N N . THR A 1 190 ? -4.512 11.394 -10.349 1.00 97.31 190 THR A N 1
ATOM 1464 C CA . THR A 1 190 ? -4.905 10.209 -11.128 1.00 97.31 190 THR A CA 1
ATOM 1465 C C . THR A 1 190 ? -5.913 9.338 -10.379 1.00 97.31 190 THR A C 1
ATOM 1467 O O . THR A 1 190 ? -6.799 8.758 -10.998 1.00 97.31 190 THR A O 1
ATOM 1470 N N . LEU A 1 191 ? -5.761 9.201 -9.061 1.00 97.06 191 LEU A N 1
ATOM 1471 C CA . LEU A 1 191 ? -6.477 8.217 -8.254 1.00 97.06 191 LEU A CA 1
ATOM 1472 C C . LEU A 1 191 ? -7.223 8.896 -7.109 1.00 97.06 191 LEU A C 1
ATOM 1474 O O . LEU A 1 191 ? -6.634 9.619 -6.304 1.00 97.06 191 LEU A O 1
ATOM 1478 N N . LYS A 1 192 ? -8.510 8.576 -6.965 1.00 95.06 192 LYS A N 1
ATOM 1479 C CA . LYS A 1 192 ? -9.301 8.977 -5.801 1.00 95.06 192 LYS A CA 1
ATOM 1480 C C . LYS A 1 192 ? -8.999 8.048 -4.623 1.00 95.06 192 LYS A C 1
ATOM 1482 O O . LYS A 1 192 ? -9.626 7.008 -4.470 1.00 95.06 192 LYS A O 1
ATOM 1487 N N . ILE A 1 193 ? -8.026 8.419 -3.797 1.00 97.12 193 ILE A N 1
ATOM 1488 C CA . ILE A 1 193 ? -7.595 7.615 -2.646 1.00 97.12 193 ILE A CA 1
ATOM 1489 C C . ILE A 1 193 ? -8.302 8.108 -1.384 1.00 97.12 193 ILE A C 1
ATOM 1491 O O . ILE A 1 193 ? -8.062 9.227 -0.930 1.00 97.12 193 ILE A O 1
ATOM 1495 N N . GLU A 1 194 ? -9.145 7.264 -0.795 1.00 97.12 194 GLU A N 1
ATOM 1496 C CA . GLU A 1 194 ? -9.840 7.585 0.458 1.00 97.12 194 GLU A CA 1
ATOM 1497 C C . GLU A 1 194 ? -9.124 7.005 1.680 1.00 97.12 194 GLU A C 1
ATOM 1499 O O . GLU A 1 194 ? -9.099 7.637 2.738 1.00 97.12 194 GLU A O 1
ATOM 1504 N N . LEU A 1 195 ? -8.490 5.841 1.515 1.00 98.31 195 LEU A N 1
ATOM 1505 C CA . LEU A 1 195 ? -7.682 5.184 2.537 1.00 98.31 195 LEU A CA 1
ATOM 1506 C C . LEU A 1 195 ? -6.324 4.783 1.955 1.00 98.31 195 LEU A C 1
ATOM 1508 O O . LEU A 1 195 ? -6.238 4.136 0.913 1.00 98.31 195 LEU A O 1
ATOM 1512 N N . TYR A 1 196 ? -5.255 5.144 2.654 1.00 98.69 196 TYR A N 1
ATOM 1513 C CA . TYR A 1 196 ? -3.899 4.703 2.364 1.00 98.69 196 TYR A CA 1
ATOM 1514 C C . TYR A 1 196 ? -3.412 3.735 3.443 1.00 98.69 196 TYR A C 1
ATOM 1516 O O . TYR A 1 196 ? -3.436 4.055 4.633 1.00 98.69 196 TYR A O 1
ATOM 1524 N N . VAL A 1 197 ? -2.921 2.573 3.024 1.00 98.69 197 VAL A N 1
ATOM 1525 C CA . VAL A 1 197 ? -2.329 1.551 3.891 1.00 98.69 197 VAL A CA 1
ATOM 1526 C C . VAL A 1 197 ? -0.852 1.416 3.543 1.00 98.69 197 VAL A C 1
ATOM 1528 O O . VAL A 1 197 ? -0.505 1.044 2.425 1.00 98.69 197 VAL A O 1
ATOM 1531 N N . ASN A 1 198 ? 0.039 1.688 4.494 1.00 98.50 198 ASN A N 1
ATOM 1532 C CA . ASN A 1 198 ? 1.459 1.388 4.333 1.00 98.50 198 ASN A CA 1
ATOM 1533 C C . ASN A 1 198 ? 1.785 0.034 4.966 1.00 98.50 198 ASN A C 1
ATOM 1535 O O . ASN A 1 198 ? 1.811 -0.084 6.190 1.00 98.50 198 ASN A O 1
ATOM 1539 N N . ASP A 1 199 ? 2.075 -0.956 4.130 1.00 97.25 199 ASP A N 1
ATOM 1540 C CA . ASP A 1 199 ? 2.424 -2.319 4.528 1.00 97.25 199 ASP A CA 1
ATOM 1541 C C . ASP A 1 199 ? 3.815 -2.731 4.006 1.00 97.25 199 ASP A C 1
ATOM 1543 O O . ASP A 1 199 ? 4.102 -3.898 3.758 1.00 97.25 199 ASP A O 1
ATOM 1547 N N . ALA A 1 200 ? 4.704 -1.749 3.811 1.00 95.88 200 ALA A N 1
ATOM 1548 C CA . ALA A 1 200 ? 6.053 -1.944 3.281 1.00 95.88 200 ALA A CA 1
ATOM 1549 C C . ALA A 1 200 ? 7.119 -1.500 4.305 1.00 95.88 200 ALA A C 1
ATOM 1551 O O . ALA A 1 200 ? 7.637 -0.375 4.221 1.00 95.88 200 ALA A O 1
ATOM 1552 N N . PRO A 1 201 ? 7.496 -2.345 5.285 1.00 94.88 201 PRO A N 1
ATOM 1553 C CA . PRO A 1 201 ? 8.454 -1.966 6.327 1.00 94.88 201 PRO A CA 1
ATOM 1554 C C . PRO A 1 201 ? 9.857 -1.673 5.784 1.00 94.88 201 PRO A C 1
ATOM 1556 O O . PRO A 1 201 ? 10.524 -0.777 6.300 1.00 94.88 201 PRO A O 1
ATOM 1559 N N . GLN A 1 202 ? 10.300 -2.365 4.727 1.00 92.69 202 GLN A N 1
ATOM 1560 C CA . GLN A 1 202 ? 11.615 -2.121 4.122 1.00 92.69 202 GLN A CA 1
ATOM 1561 C C . GLN A 1 202 ? 11.681 -0.738 3.472 1.00 92.69 202 GLN A C 1
ATOM 1563 O O . GLN A 1 202 ? 12.572 0.049 3.783 1.00 92.69 202 GLN A O 1
ATOM 1568 N N . ALA A 1 203 ? 10.683 -0.391 2.653 1.00 94.38 203 ALA A N 1
ATOM 1569 C CA . ALA A 1 203 ? 10.574 0.943 2.064 1.00 94.38 203 ALA A CA 1
ATOM 1570 C C . ALA A 1 203 ? 10.394 2.033 3.138 1.00 94.38 203 ALA A C 1
ATOM 1572 O O . ALA A 1 203 ? 10.885 3.149 2.986 1.00 94.38 203 ALA A O 1
ATOM 1573 N N . SER A 1 204 ? 9.742 1.703 4.257 1.00 96.75 204 SER A N 1
ATOM 1574 C CA . SER A 1 204 ? 9.494 2.634 5.364 1.00 96.75 204 SER A CA 1
ATOM 1575 C C . SER A 1 204 ? 10.739 3.021 6.166 1.00 96.75 204 SER A C 1
ATOM 1577 O O . SER A 1 204 ? 10.642 3.949 6.970 1.00 96.75 204 SER A O 1
ATOM 1579 N N . LYS A 1 205 ? 11.894 2.372 5.946 1.00 96.25 205 LYS A N 1
ATOM 1580 C CA . LYS A 1 205 ? 13.210 2.794 6.475 1.00 96.25 205 LYS A CA 1
ATOM 1581 C C . LYS A 1 205 ? 13.748 4.054 5.793 1.00 96.25 205 LYS A C 1
ATOM 1583 O O . LYS A 1 205 ? 14.640 4.707 6.329 1.00 96.25 205 LYS A O 1
ATOM 1588 N N . HIS A 1 206 ? 13.198 4.407 4.635 1.00 95.62 206 HIS A N 1
ATOM 1589 C CA . HIS A 1 206 ? 13.628 5.539 3.828 1.00 95.62 206 HIS A CA 1
ATOM 1590 C C . HIS A 1 206 ? 12.529 6.599 3.720 1.00 95.62 206 HIS A C 1
ATOM 1592 O O . HIS A 1 206 ? 11.347 6.339 3.961 1.00 95.62 206 HIS A O 1
ATOM 1598 N N . VAL A 1 207 ? 12.934 7.814 3.349 1.00 96.38 207 VAL A N 1
ATOM 1599 C CA . VAL A 1 207 ? 12.012 8.907 3.029 1.00 96.38 207 VAL A CA 1
ATOM 1600 C C . VAL A 1 207 ? 11.702 8.847 1.537 1.00 96.38 207 VAL A C 1
ATOM 1602 O O . VAL A 1 207 ? 12.454 9.387 0.732 1.00 96.38 207 VAL A O 1
ATOM 1605 N N . TYR A 1 208 ? 10.612 8.175 1.175 1.00 97.38 208 TYR A N 1
ATOM 1606 C CA . TYR A 1 208 ? 10.153 8.073 -0.212 1.00 97.38 208 TYR A CA 1
ATOM 1607 C C . TYR A 1 208 ? 8.842 8.816 -0.441 1.00 97.38 208 TYR A C 1
ATOM 1609 O O . TYR A 1 208 ? 8.086 9.074 0.503 1.00 97.38 208 TYR A O 1
ATOM 1617 N N . ALA A 1 209 ? 8.563 9.142 -1.703 1.00 98.06 209 ALA A N 1
ATOM 1618 C CA . ALA A 1 209 ? 7.327 9.814 -2.086 1.00 98.06 209 ALA A CA 1
ATOM 1619 C C . ALA A 1 209 ? 6.112 8.965 -1.680 1.00 98.06 209 ALA A C 1
ATOM 1621 O O . ALA A 1 209 ? 5.230 9.445 -0.962 1.00 98.06 209 ALA A O 1
ATOM 1622 N N . SER A 1 210 ? 6.127 7.677 -2.036 1.00 97.44 210 SER A N 1
ATOM 1623 C CA . SER A 1 210 ? 5.029 6.747 -1.759 1.00 97.44 210 SER A CA 1
ATOM 1624 C C . SER A 1 210 ? 4.830 6.421 -0.276 1.00 97.44 210 SER A C 1
ATOM 1626 O O . SER A 1 210 ? 3.704 6.169 0.130 1.00 97.44 210 SER A O 1
ATOM 1628 N N . THR A 1 211 ? 5.877 6.440 0.558 1.00 97.31 211 THR A N 1
ATOM 1629 C CA . THR A 1 211 ? 5.760 6.068 1.983 1.00 97.31 211 THR A CA 1
ATOM 1630 C C . THR A 1 211 ? 5.564 7.261 2.911 1.00 97.31 211 THR A C 1
ATOM 1632 O O . THR A 1 211 ? 4.861 7.141 3.914 1.00 97.31 211 THR A O 1
ATOM 1635 N N . SER A 1 212 ? 6.204 8.395 2.610 1.00 96.12 212 SER A N 1
ATOM 1636 C CA . SER A 1 212 ? 6.314 9.534 3.528 1.00 96.12 212 SER A CA 1
ATOM 1637 C C . SER A 1 212 ? 5.463 10.727 3.112 1.00 96.12 212 SER A C 1
ATOM 1639 O O . SER A 1 212 ? 4.776 11.296 3.959 1.00 96.12 212 SER A O 1
ATOM 1641 N N . GLU A 1 213 ? 5.507 11.118 1.837 1.00 97.50 213 GLU A N 1
ATOM 1642 C CA . GLU A 1 213 ? 4.774 12.295 1.351 1.00 97.50 213 GLU A CA 1
ATOM 1643 C C . GLU A 1 213 ? 3.293 11.960 1.126 1.00 97.50 213 GLU A C 1
ATOM 1645 O O . GLU A 1 213 ? 2.412 12.681 1.594 1.00 97.50 213 GLU A O 1
ATOM 1650 N N . LEU A 1 214 ? 3.009 10.816 0.494 1.00 97.69 214 LEU A N 1
ATOM 1651 C CA . LEU A 1 214 ? 1.647 10.354 0.211 1.00 97.69 214 LEU A CA 1
ATOM 1652 C C . LEU A 1 214 ? 0.821 10.178 1.489 1.00 97.69 214 LEU A C 1
ATOM 1654 O O . LEU A 1 214 ? -0.300 10.675 1.575 1.00 97.69 214 LEU A O 1
ATOM 1658 N N . ALA A 1 215 ? 1.413 9.565 2.517 1.00 97.12 215 ALA A N 1
ATOM 1659 C CA . ALA A 1 215 ? 0.779 9.373 3.819 1.00 97.12 215 ALA A CA 1
ATOM 1660 C C . ALA A 1 215 ? 0.261 10.680 4.443 1.00 97.12 215 ALA A C 1
ATOM 1662 O O . ALA A 1 215 ? -0.726 10.657 5.168 1.00 97.12 215 ALA A O 1
ATOM 1663 N N . ARG A 1 216 ? 0.922 11.816 4.179 1.00 95.56 216 ARG A N 1
ATOM 1664 C CA . ARG A 1 216 ? 0.560 13.129 4.742 1.00 95.56 216 ARG A CA 1
ATOM 1665 C C . ARG A 1 216 ? -0.523 13.853 3.947 1.00 95.56 216 ARG A C 1
ATOM 1667 O O . ARG A 1 216 ? -1.105 14.790 4.483 1.00 95.56 216 ARG A O 1
ATOM 1674 N N . LYS A 1 217 ? -0.741 13.473 2.685 1.00 95.56 217 LYS A N 1
ATOM 1675 C CA . LYS A 1 217 ? -1.661 14.159 1.763 1.00 95.56 217 LYS A CA 1
A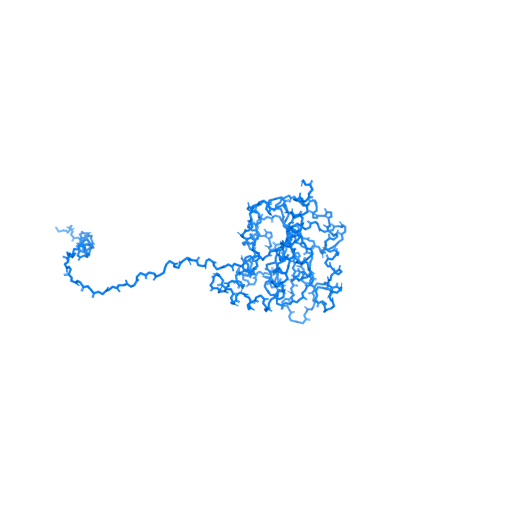TOM 1676 C C . LYS A 1 217 ? -3.010 13.453 1.606 1.00 95.56 217 LYS A C 1
ATOM 1678 O O . LYS A 1 217 ? -3.977 14.091 1.205 1.00 95.56 217 LYS A O 1
ATOM 1683 N N . VAL A 1 218 ? -3.088 12.161 1.920 1.00 96.00 218 VAL A N 1
ATOM 1684 C CA . VAL A 1 218 ? -4.342 11.393 1.861 1.00 96.00 218 VAL A CA 1
ATOM 1685 C C . VAL A 1 218 ? -5.255 11.653 3.071 1.00 96.00 218 VAL A C 1
ATOM 1687 O O . VAL A 1 218 ? -4.755 11.949 4.160 1.00 96.00 218 VAL A O 1
ATOM 1690 N N . PRO A 1 219 ? -6.587 11.489 2.929 1.00 94.06 219 PRO A N 1
ATOM 1691 C CA . PRO A 1 219 ? -7.537 11.728 4.020 1.00 94.06 219 PRO A CA 1
ATOM 1692 C C . PRO A 1 219 ? -7.315 10.835 5.244 1.00 94.06 219 PRO A C 1
ATOM 1694 O O . PRO A 1 219 ? -7.456 11.291 6.377 1.00 94.06 219 PRO A O 1
ATOM 1697 N N . LYS A 1 220 ? -6.949 9.567 5.038 1.00 96.38 220 LYS A N 1
ATOM 1698 C CA . LYS A 1 220 ? -6.656 8.606 6.107 1.00 96.38 220 LYS A CA 1
ATOM 1699 C C . LYS A 1 220 ? -5.458 7.752 5.715 1.00 96.38 220 LYS A C 1
ATOM 1701 O O . LYS A 1 220 ? -5.435 7.175 4.633 1.00 96.38 220 LYS A O 1
ATOM 1706 N N . ALA A 1 221 ? -4.484 7.657 6.614 1.00 98.00 221 ALA A N 1
ATOM 1707 C CA . ALA A 1 221 ? -3.283 6.853 6.441 1.00 98.00 221 ALA A CA 1
ATOM 1708 C C . ALA A 1 221 ? -3.093 5.931 7.649 1.00 98.00 221 ALA A C 1
ATOM 1710 O O . ALA A 1 221 ? -3.098 6.402 8.791 1.00 98.00 221 ALA A O 1
ATOM 1711 N N . VAL A 1 222 ? -2.912 4.636 7.400 1.00 98.44 222 VAL A N 1
ATOM 1712 C CA . VAL A 1 222 ? -2.747 3.609 8.438 1.00 98.44 222 VAL A CA 1
ATOM 1713 C C . VAL A 1 222 ? -1.592 2.664 8.116 1.00 98.44 222 VAL A C 1
ATOM 1715 O O . VAL A 1 222 ? -1.161 2.549 6.967 1.00 98.44 222 VAL A O 1
ATOM 1718 N N . ALA A 1 223 ? -1.073 1.987 9.135 1.00 98.25 223 ALA A N 1
ATOM 1719 C CA . ALA A 1 223 ? -0.144 0.881 8.959 1.00 98.25 223 ALA A CA 1
ATOM 1720 C C . ALA A 1 223 ? -0.919 -0.394 8.607 1.00 98.25 223 ALA A C 1
ATOM 1722 O O . ALA A 1 223 ? -1.976 -0.665 9.183 1.00 98.25 223 ALA A O 1
ATOM 1723 N N . GLY A 1 224 ? -0.382 -1.175 7.676 1.00 97.62 224 GLY A N 1
ATOM 1724 C CA . GLY A 1 224 ? -0.821 -2.547 7.462 1.00 97.62 224 GLY A CA 1
ATOM 1725 C C . GLY A 1 224 ? -0.257 -3.502 8.530 1.00 97.62 224 GLY A C 1
ATOM 1726 O O . GLY A 1 224 ? 0.656 -3.125 9.274 1.00 97.62 224 GLY A O 1
ATOM 1727 N N . PRO A 1 225 ? -0.795 -4.730 8.621 1.00 95.62 225 PRO A N 1
ATOM 1728 C CA . PRO A 1 225 ? -0.348 -5.786 9.527 1.00 95.62 225 PRO A CA 1
ATOM 1729 C C . PRO A 1 225 ? 1.168 -6.021 9.581 1.00 95.62 225 PRO A C 1
ATOM 1731 O O . PRO A 1 225 ? 1.719 -6.180 10.672 1.00 95.62 225 PRO A O 1
ATOM 1734 N N . LEU A 1 226 ? 1.865 -6.030 8.440 1.00 94.81 226 LEU A N 1
ATOM 1735 C CA . LEU A 1 226 ? 3.305 -6.289 8.400 1.00 94.81 226 LEU A CA 1
ATOM 1736 C C . LEU A 1 226 ? 4.086 -5.122 9.010 1.00 94.81 226 LEU A C 1
ATOM 1738 O O . LEU A 1 226 ? 5.020 -5.330 9.790 1.00 94.81 226 LEU A O 1
ATOM 1742 N N . LEU A 1 227 ? 3.702 -3.885 8.687 1.00 96.38 227 LEU A N 1
ATOM 1743 C CA . LEU A 1 227 ? 4.327 -2.706 9.285 1.00 96.38 227 LEU A CA 1
ATOM 1744 C C . LEU A 1 227 ? 4.002 -2.592 10.785 1.00 96.38 227 LEU A C 1
ATOM 1746 O O . LEU A 1 227 ? 4.897 -2.272 11.571 1.00 96.38 227 LEU A O 1
ATOM 1750 N N . ASP A 1 228 ? 2.766 -2.889 11.195 1.00 95.94 228 ASP A N 1
ATOM 1751 C CA . ASP A 1 228 ? 2.376 -2.915 12.610 1.00 95.94 228 ASP A CA 1
ATOM 1752 C C . ASP A 1 228 ? 3.191 -3.947 13.392 1.00 95.94 228 ASP A C 1
ATOM 1754 O O . ASP A 1 228 ? 3.716 -3.629 14.455 1.00 95.94 228 ASP A O 1
ATOM 1758 N N . ALA A 1 229 ? 3.393 -5.154 12.858 1.00 94.31 229 ALA A N 1
ATOM 1759 C CA . ALA A 1 229 ? 4.198 -6.180 13.519 1.00 94.31 229 ALA A CA 1
ATOM 1760 C C . ALA A 1 229 ? 5.639 -5.709 13.796 1.00 94.31 229 ALA A C 1
ATOM 1762 O O . ALA A 1 229 ? 6.183 -5.989 14.867 1.00 94.31 229 ALA A O 1
ATOM 1763 N N . VAL A 1 230 ? 6.238 -4.946 12.873 1.00 94.69 230 VAL A N 1
ATOM 1764 C CA . VAL A 1 230 ? 7.579 -4.355 13.044 1.00 94.69 230 VAL A CA 1
ATOM 1765 C C . VAL A 1 230 ? 7.583 -3.239 14.096 1.00 94.69 230 VAL A C 1
ATOM 1767 O O . VAL A 1 230 ? 8.551 -3.106 14.846 1.00 94.69 230 VAL A O 1
ATOM 1770 N N . ILE A 1 231 ? 6.523 -2.429 14.168 1.00 95.44 231 ILE A N 1
ATOM 1771 C CA . ILE A 1 231 ? 6.419 -1.308 15.117 1.00 95.44 231 ILE A CA 1
ATOM 1772 C C . ILE A 1 231 ? 6.083 -1.794 16.528 1.00 95.44 231 ILE A C 1
ATOM 1774 O O . ILE A 1 231 ? 6.646 -1.284 17.495 1.00 95.44 231 ILE A O 1
ATOM 1778 N N . SER A 1 232 ? 5.166 -2.749 16.646 1.00 92.88 232 SER A N 1
ATOM 1779 C CA . SER A 1 232 ? 4.621 -3.254 17.909 1.00 92.88 232 SER A CA 1
ATOM 1780 C C . SER A 1 232 ? 5.380 -4.458 18.462 1.00 92.88 232 SER A C 1
ATOM 1782 O O . SER A 1 232 ? 5.101 -4.875 19.585 1.00 92.88 232 SER A O 1
ATOM 1784 N N . GLY A 1 233 ? 6.320 -5.030 17.703 1.00 89.44 233 GLY A N 1
ATOM 1785 C CA . GLY A 1 233 ? 7.007 -6.262 18.085 1.00 89.44 233 GLY A CA 1
ATOM 1786 C C . GLY A 1 233 ? 6.013 -7.386 18.357 1.00 89.44 233 GLY A C 1
ATOM 1787 O O . GLY A 1 233 ? 6.092 -8.020 19.403 1.00 89.44 233 GLY A O 1
ATOM 1788 N N . GLN A 1 234 ? 5.023 -7.548 17.471 1.00 84.50 234 GLN A N 1
ATOM 1789 C CA . GLN A 1 234 ? 3.903 -8.489 17.641 1.00 84.50 234 GLN A CA 1
ATOM 1790 C C . GLN A 1 234 ? 3.109 -8.260 18.944 1.00 84.50 234 GLN A C 1
ATOM 1792 O O . GLN A 1 234 ? 2.692 -9.198 19.616 1.00 84.50 234 G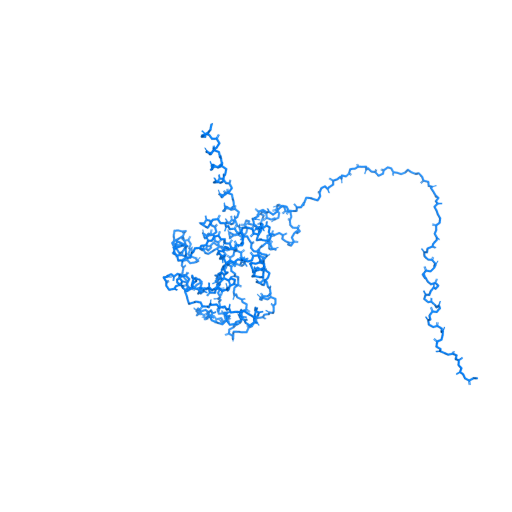LN A O 1
ATOM 1797 N N . GLY A 1 235 ? 2.924 -6.994 19.328 1.00 82.44 235 GLY A N 1
ATOM 1798 C CA . GLY A 1 235 ? 2.223 -6.601 20.556 1.00 82.44 235 GLY A CA 1
ATOM 1799 C C . GLY A 1 235 ? 3.077 -6.615 21.830 1.00 82.44 235 GLY A C 1
ATOM 1800 O O . GLY A 1 235 ? 2.586 -6.215 22.885 1.00 82.44 235 GLY A O 1
ATOM 1801 N N . MET A 1 236 ? 4.351 -7.014 21.756 1.00 85.12 236 MET A N 1
ATOM 1802 C CA .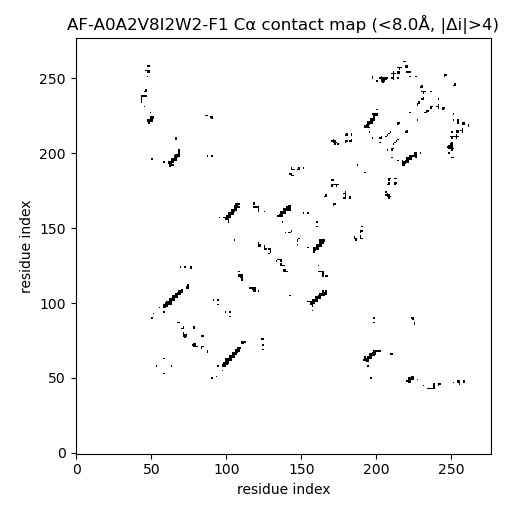 MET A 1 236 ? 5.242 -7.091 22.922 1.00 85.12 236 MET A CA 1
ATOM 1803 C C . MET A 1 236 ? 5.936 -5.762 23.261 1.00 85.12 236 MET A C 1
ATOM 1805 O O . MET A 1 236 ? 6.456 -5.597 24.364 1.00 85.12 236 MET A O 1
ATOM 1809 N N . PHE A 1 237 ? 6.002 -4.807 22.328 1.00 91.25 237 PHE A N 1
ATOM 1810 C CA . PHE A 1 237 ? 6.736 -3.556 22.536 1.00 91.25 237 PHE A CA 1
ATOM 1811 C C . PHE A 1 237 ? 5.928 -2.543 23.334 1.00 91.25 237 PHE A C 1
ATOM 1813 O O . PHE A 1 237 ? 4.885 -2.084 22.879 1.00 91.25 237 PHE A O 1
ATOM 1820 N N . SER A 1 238 ? 6.496 -2.078 24.447 1.00 91.00 238 SER A N 1
ATOM 1821 C CA . SER A 1 238 ? 6.019 -0.905 25.189 1.00 91.00 238 SER A CA 1
ATOM 1822 C C . SER A 1 238 ? 5.948 0.352 24.312 1.00 91.00 238 SER A C 1
ATOM 1824 O O . SER A 1 238 ? 6.651 0.472 23.305 1.00 91.00 238 SER A O 1
ATOM 1826 N N . LYS A 1 239 ? 5.206 1.377 24.754 1.00 90.62 239 LYS A N 1
ATOM 1827 C CA . LYS A 1 239 ? 5.147 2.689 24.074 1.00 90.62 239 LYS A CA 1
ATOM 1828 C C . LYS A 1 239 ? 6.531 3.273 23.767 1.00 90.62 239 LYS A C 1
ATOM 1830 O O . LYS A 1 239 ? 6.751 3.829 22.693 1.00 90.62 239 LYS A O 1
ATOM 1835 N N . LYS A 1 240 ? 7.492 3.136 24.689 1.00 91.44 240 LYS A N 1
ATOM 1836 C CA . LYS A 1 240 ? 8.867 3.625 24.492 1.00 91.44 240 LYS A CA 1
ATOM 1837 C C . LYS A 1 240 ? 9.578 2.870 23.364 1.00 91.44 240 LYS A C 1
ATOM 1839 O O . LYS A 1 240 ? 10.268 3.489 22.554 1.00 91.44 240 LYS A O 1
ATOM 1844 N N . GLN A 1 241 ? 9.392 1.553 23.291 1.00 94.12 241 GLN A N 1
ATOM 1845 C CA . GLN A 1 241 ? 9.948 0.721 22.221 1.00 94.12 241 GLN A CA 1
ATOM 1846 C C . GLN A 1 241 ? 9.281 1.020 20.873 1.00 94.12 241 GLN A C 1
ATOM 1848 O O . GLN A 1 241 ? 9.998 1.234 19.897 1.00 94.12 241 GLN A O 1
ATOM 1853 N N . GLN A 1 242 ? 7.951 1.154 20.830 1.00 93.56 242 GLN A N 1
ATOM 1854 C CA . GLN A 1 242 ? 7.221 1.553 19.619 1.00 93.56 242 GLN A CA 1
ATOM 1855 C C . GLN A 1 242 ? 7.687 2.923 19.104 1.00 93.56 242 GLN A C 1
ATOM 1857 O O . GLN A 1 242 ? 7.987 3.080 17.924 1.00 93.56 242 GLN A O 1
ATOM 1862 N N . SER A 1 243 ? 7.831 3.913 19.991 1.00 92.56 243 SER A N 1
ATOM 1863 C CA . SER A 1 243 ? 8.335 5.247 19.634 1.00 92.56 243 SER A CA 1
ATOM 1864 C C . SER A 1 243 ? 9.755 5.188 19.052 1.00 92.56 243 SER A C 1
ATOM 1866 O O . SER A 1 243 ? 10.055 5.829 18.043 1.00 92.56 243 SER A O 1
ATOM 1868 N N . SER A 1 244 ? 10.622 4.349 19.629 1.00 94.50 244 SER A N 1
ATOM 1869 C CA . SER A 1 244 ? 11.966 4.090 19.098 1.00 94.50 244 SER A CA 1
ATOM 1870 C C . SER A 1 244 ? 11.930 3.444 17.707 1.00 94.50 244 SER A C 1
ATOM 1872 O O . SER A 1 244 ? 12.675 3.869 16.821 1.00 94.50 244 SER A O 1
ATOM 1874 N N . ALA A 1 245 ? 11.046 2.466 17.484 1.00 93.69 245 ALA A N 1
ATOM 1875 C CA . ALA A 1 245 ? 10.853 1.833 16.179 1.00 93.69 245 ALA A CA 1
ATOM 1876 C C . ALA A 1 245 ? 10.361 2.844 15.130 1.00 93.69 245 ALA A C 1
ATOM 1878 O O . ALA A 1 245 ? 10.968 2.973 14.068 1.00 93.69 245 ALA A O 1
ATOM 1879 N N . ILE A 1 246 ? 9.345 3.646 15.461 1.00 95.12 246 ILE A N 1
ATOM 1880 C CA . ILE A 1 246 ? 8.814 4.710 14.593 1.00 95.12 246 ILE A CA 1
ATOM 1881 C C . ILE A 1 246 ? 9.900 5.736 14.247 1.00 95.12 246 ILE A C 1
ATOM 1883 O O . ILE A 1 246 ? 9.982 6.184 13.105 1.00 95.12 246 ILE A O 1
ATOM 1887 N N . ARG A 1 247 ? 10.788 6.086 15.188 1.00 94.00 247 ARG A N 1
ATOM 1888 C CA . ARG A 1 247 ? 11.904 7.012 14.922 1.00 94.00 247 ARG A CA 1
ATOM 1889 C C . ARG A 1 247 ? 12.858 6.491 13.843 1.00 94.00 247 ARG A C 1
ATOM 1891 O O . ARG A 1 247 ? 13.440 7.296 13.121 1.00 94.00 247 ARG A O 1
ATOM 1898 N N . LYS A 1 248 ? 13.021 5.170 13.740 1.00 95.62 248 LYS A N 1
ATOM 1899 C CA . LYS A 1 248 ? 13.869 4.502 12.738 1.00 95.62 248 LYS A CA 1
ATOM 1900 C C . LYS A 1 248 ? 13.154 4.270 11.401 1.00 95.62 248 LYS A C 1
ATOM 1902 O O . LYS A 1 248 ? 13.803 3.878 10.439 1.00 95.62 248 LYS A O 1
ATOM 1907 N N . LEU A 1 249 ? 11.842 4.502 11.342 1.00 96.69 249 LEU A N 1
ATOM 1908 C CA . LEU A 1 249 ? 10.996 4.250 10.177 1.00 96.69 249 LEU A CA 1
ATOM 1909 C C . LEU A 1 249 ? 10.306 5.554 9.741 1.00 96.69 249 LEU A C 1
ATOM 1911 O O . LEU A 1 249 ? 9.180 5.826 10.172 1.00 96.69 249 LEU A O 1
ATOM 1915 N N . PRO A 1 250 ? 10.940 6.383 8.888 1.00 95.62 250 PRO A N 1
ATOM 1916 C CA . PRO A 1 250 ? 10.331 7.613 8.388 1.00 95.62 250 PRO A CA 1
ATOM 1917 C C . PRO A 1 250 ? 8.921 7.434 7.810 1.00 95.62 250 PRO A C 1
ATOM 1919 O O . PRO A 1 250 ? 8.062 8.281 8.069 1.00 95.62 250 PRO A O 1
ATOM 1922 N N . GLY A 1 251 ? 8.656 6.317 7.120 1.00 94.31 251 GLY A N 1
ATOM 1923 C CA . GLY A 1 251 ? 7.320 5.981 6.615 1.00 94.31 251 GLY A CA 1
ATOM 1924 C C . GLY A 1 251 ? 6.286 5.789 7.732 1.00 94.31 251 GLY A C 1
ATOM 1925 O O . GLY A 1 251 ? 5.184 6.320 7.649 1.00 94.31 251 GLY A O 1
ATOM 1926 N N . ALA A 1 252 ? 6.650 5.127 8.835 1.00 96.12 252 ALA A N 1
ATOM 1927 C CA . ALA A 1 252 ? 5.775 4.991 10.005 1.00 96.12 252 ALA A CA 1
ATOM 1928 C C . ALA A 1 252 ? 5.562 6.334 10.724 1.00 96.12 252 ALA A C 1
ATOM 1930 O O . ALA A 1 252 ? 4.457 6.660 11.162 1.00 96.12 252 ALA A O 1
ATOM 1931 N N . ARG A 1 253 ? 6.611 7.162 10.804 1.00 96.94 253 ARG A N 1
ATOM 1932 C CA . ARG A 1 253 ? 6.519 8.515 11.372 1.00 96.94 253 ARG A CA 1
ATOM 1933 C C . ARG A 1 253 ? 5.577 9.412 10.565 1.00 96.94 253 ARG A C 1
ATOM 1935 O O . ARG A 1 253 ? 4.909 10.273 11.143 1.00 96.94 253 ARG A O 1
ATOM 1942 N N . ALA A 1 254 ? 5.509 9.225 9.248 1.00 96.00 254 ALA A N 1
ATOM 1943 C CA . ALA A 1 254 ? 4.570 9.942 8.395 1.00 96.00 254 ALA A CA 1
ATOM 1944 C C . ALA A 1 254 ? 3.112 9.578 8.715 1.00 96.00 254 ALA A C 1
ATOM 1946 O O . ALA A 1 254 ? 2.300 10.491 8.844 1.00 96.00 254 ALA A O 1
ATOM 1947 N N . LEU A 1 255 ? 2.806 8.296 8.963 1.00 96.50 255 LEU A N 1
ATOM 1948 C CA . LEU A 1 255 ? 1.474 7.851 9.407 1.00 96.50 255 LEU A CA 1
ATOM 1949 C C . LEU A 1 255 ? 1.056 8.519 10.722 1.00 96.50 255 LEU A C 1
ATOM 1951 O O . LEU A 1 255 ? -0.036 9.074 10.822 1.00 96.50 255 LEU A O 1
ATOM 1955 N N . LEU A 1 256 ? 1.952 8.530 11.716 1.00 95.19 256 LEU A N 1
ATOM 1956 C CA . LEU A 1 256 ? 1.708 9.215 12.989 1.00 95.19 256 LEU A CA 1
ATOM 1957 C C . LEU A 1 256 ? 1.441 10.711 12.777 1.00 95.19 256 LEU A C 1
ATOM 1959 O O . LEU A 1 256 ? 0.532 11.284 13.374 1.00 95.19 256 LEU A O 1
ATOM 1963 N N . THR A 1 257 ? 2.223 11.352 11.906 1.00 93.94 257 THR A N 1
ATOM 1964 C CA . THR A 1 257 ? 2.048 12.778 11.616 1.00 93.94 257 THR A CA 1
ATOM 1965 C C . THR A 1 257 ? 0.696 13.048 10.954 1.00 93.94 257 THR A C 1
ATOM 1967 O O . THR A 1 257 ? -0.008 13.965 11.376 1.00 93.94 257 THR A O 1
ATOM 1970 N N . ALA A 1 258 ? 0.307 12.232 9.973 1.00 93.06 258 ALA A N 1
ATOM 1971 C CA . ALA A 1 258 ? -0.988 12.323 9.305 1.00 93.06 258 ALA A CA 1
ATOM 1972 C C . ALA A 1 258 ? -2.149 12.157 10.298 1.00 93.06 258 ALA A C 1
ATOM 1974 O O . ALA A 1 258 ? -3.069 12.973 10.325 1.00 93.06 258 ALA A O 1
ATOM 1975 N N . ALA A 1 259 ? -2.057 11.174 11.198 1.00 92.94 259 ALA A N 1
ATOM 1976 C CA . ALA A 1 259 ? -3.050 10.948 12.246 1.00 92.94 259 ALA A CA 1
ATOM 1977 C C . ALA A 1 259 ? -3.228 12.174 13.159 1.00 92.94 259 ALA A C 1
ATOM 1979 O O . ALA A 1 259 ? -4.352 12.596 13.444 1.00 92.94 259 ALA A O 1
ATOM 1980 N N . ILE A 1 260 ? -2.118 12.790 13.584 1.00 91.94 260 ILE A N 1
ATOM 1981 C CA . ILE A 1 260 ? -2.143 13.995 14.421 1.00 91.94 260 ILE A CA 1
ATOM 1982 C C . ILE A 1 260 ? -2.790 15.162 13.668 1.00 91.94 260 ILE A C 1
ATOM 1984 O O . ILE A 1 260 ? -3.642 15.844 14.243 1.00 91.94 260 ILE A O 1
ATOM 1988 N N . ILE A 1 261 ? -2.417 15.385 12.404 1.00 88.00 261 ILE A N 1
ATOM 1989 C CA . ILE A 1 261 ? -2.980 16.456 11.568 1.00 88.00 261 ILE A CA 1
ATOM 1990 C C . ILE A 1 261 ? -4.498 16.285 11.442 1.00 88.00 261 ILE A C 1
ATOM 1992 O O . ILE A 1 261 ? -5.245 17.205 11.780 1.00 88.00 261 ILE A O 1
ATOM 1996 N N . ASN A 1 262 ? -4.961 15.092 11.077 1.00 84.75 262 ASN A N 1
ATOM 1997 C CA . ASN A 1 262 ? -6.386 14.811 10.892 1.00 84.75 262 ASN A CA 1
ATOM 1998 C C . ASN A 1 262 ? -7.181 14.954 12.197 1.00 84.75 262 ASN A C 1
ATOM 2000 O O . ASN A 1 262 ? -8.269 15.530 12.202 1.00 84.75 262 ASN A O 1
ATOM 2004 N N . SER A 1 263 ? -6.606 14.536 13.331 1.00 85.12 263 SER A N 1
ATOM 2005 C CA . SER A 1 263 ? -7.238 14.716 14.645 1.00 85.12 263 SER A CA 1
ATOM 2006 C C . SER A 1 263 ? -7.423 16.191 15.029 1.00 85.12 263 SER A C 1
ATOM 2008 O O . SER A 1 263 ? -8.376 16.537 15.728 1.00 85.12 263 SER A O 1
ATOM 2010 N N . ARG A 1 264 ? -6.521 17.078 14.582 1.00 80.12 264 ARG A N 1
ATOM 2011 C CA . ARG A 1 264 ? -6.617 18.524 14.830 1.00 80.12 264 ARG A CA 1
ATOM 2012 C C . ARG A 1 264 ? -7.660 19.168 13.930 1.00 80.12 264 ARG A C 1
ATOM 2014 O O . ARG A 1 264 ? -8.450 19.969 14.423 1.00 80.12 264 ARG A O 1
ATOM 2021 N N . ILE A 1 265 ? -7.691 18.792 12.652 1.00 75.25 265 ILE A N 1
ATOM 2022 C CA . ILE A 1 265 ? -8.688 19.285 11.693 1.00 75.25 265 ILE A CA 1
ATOM 2023 C C . ILE A 1 265 ? -10.102 18.946 12.183 1.00 75.25 265 ILE A C 1
ATOM 2025 O O . ILE A 1 265 ? -10.942 19.840 12.264 1.00 75.25 265 ILE A O 1
ATOM 2029 N N . GLY A 1 266 ? -10.340 17.702 12.617 1.00 70.00 266 GLY A N 1
ATOM 2030 C CA . GLY A 1 266 ? -11.640 17.280 13.152 1.00 70.00 266 GLY A CA 1
ATOM 2031 C C . GLY A 1 266 ? -12.122 18.124 14.341 1.00 70.00 266 GLY A C 1
ATOM 2032 O O . GLY A 1 266 ? -13.279 18.541 14.369 1.00 70.00 266 GLY A O 1
ATOM 2033 N N . ARG A 1 267 ? -11.227 18.461 15.284 1.00 61.44 267 ARG A N 1
ATOM 2034 C CA . ARG A 1 267 ? -11.564 19.307 16.449 1.00 61.44 267 ARG A CA 1
ATOM 2035 C C . ARG A 1 267 ? -11.886 20.754 16.080 1.00 61.44 267 ARG A C 1
ATOM 2037 O O . ARG A 1 267 ? -12.726 21.377 16.724 1.00 61.44 267 ARG A O 1
ATOM 2044 N N . VAL A 1 268 ? -11.205 21.317 15.081 1.00 61.72 268 VAL A N 1
ATOM 2045 C CA . VAL A 1 268 ? -11.459 22.699 14.639 1.00 61.72 268 VAL A CA 1
ATOM 2046 C C . VAL A 1 268 ? -12.813 22.796 13.933 1.00 61.72 268 VAL A C 1
ATOM 2048 O O . VAL A 1 268 ? -13.556 23.749 14.174 1.00 61.72 268 VAL A O 1
ATOM 2051 N N . SER A 1 269 ? -13.164 21.798 13.119 1.00 52.72 269 SER A N 1
ATOM 2052 C CA . SER A 1 269 ? -14.469 21.724 12.455 1.00 52.72 269 SER A CA 1
ATOM 2053 C C . SER A 1 269 ? -15.617 21.584 13.459 1.00 52.72 269 SER A C 1
ATOM 2055 O O . SER A 1 269 ? -16.601 22.320 13.365 1.00 52.72 269 SER A O 1
ATOM 2057 N N . SER A 1 270 ? -15.475 20.725 14.477 1.00 56.59 270 SER A N 1
ATOM 2058 C CA . SER A 1 270 ? -16.502 20.559 15.516 1.00 56.59 270 SER A CA 1
ATOM 2059 C C . SER A 1 270 ? -16.673 21.814 16.383 1.00 56.59 270 SER A C 1
ATOM 2061 O O . SER A 1 270 ? -17.798 22.196 16.695 1.00 56.59 270 SER A O 1
ATOM 2063 N N . ALA A 1 271 ? -15.578 22.509 16.714 1.00 57.28 271 ALA A N 1
ATOM 2064 C CA . ALA A 1 271 ? -15.610 23.737 17.515 1.00 57.28 271 ALA A CA 1
ATOM 2065 C C . ALA A 1 271 ? -16.210 24.954 16.781 1.00 57.28 271 ALA A C 1
ATOM 2067 O O . ALA A 1 271 ? -16.661 25.898 17.431 1.00 57.28 271 ALA A O 1
ATOM 2068 N N . ARG A 1 272 ? -16.210 24.967 15.439 1.00 54.44 272 ARG A N 1
ATOM 2069 C CA . ARG A 1 272 ? -16.905 25.996 14.643 1.00 54.44 272 ARG A CA 1
ATOM 2070 C C . ARG A 1 272 ? -18.406 25.737 14.552 1.00 54.44 272 ARG A C 1
ATOM 2072 O O . ARG A 1 272 ? -19.170 26.691 14.619 1.00 54.44 272 ARG A O 1
ATOM 2079 N N . SER A 1 273 ? -18.828 24.475 14.468 1.00 49.94 273 SER A N 1
ATOM 2080 C CA . SER A 1 273 ? -20.254 24.122 14.427 1.00 49.94 273 SER A CA 1
ATOM 2081 C C . SER A 1 273 ? -20.982 24.428 15.742 1.00 49.94 273 SER A C 1
ATOM 2083 O O . SER A 1 273 ? -22.166 24.737 15.721 1.00 49.94 273 SER A O 1
ATOM 2085 N N . SER A 1 274 ? -20.282 24.391 16.881 1.00 53.28 274 SER A N 1
ATOM 2086 C CA . SER A 1 274 ? -20.850 24.690 18.204 1.00 53.28 274 SER A CA 1
ATOM 2087 C C . SER A 1 274 ? -20.870 26.182 18.571 1.00 53.28 274 SER A C 1
ATOM 2089 O O . SER A 1 274 ? -21.244 26.516 19.688 1.00 53.28 274 SER A O 1
ATOM 2091 N N . ARG A 1 275 ? -20.414 27.082 17.685 1.00 51.03 275 ARG A N 1
ATOM 2092 C CA . ARG A 1 275 ? -20.450 28.550 17.886 1.00 51.03 275 ARG A CA 1
ATOM 2093 C C . ARG A 1 275 ? -21.473 29.264 16.992 1.00 51.03 275 ARG A C 1
ATOM 2095 O O . ARG A 1 275 ? -21.490 30.488 16.969 1.00 51.03 275 ARG A O 1
ATOM 2102 N N . ILE A 1 276 ? -22.271 28.514 16.231 1.00 48.41 276 ILE A N 1
ATOM 2103 C CA . ILE A 1 276 ? -23.292 29.042 15.303 1.00 48.41 276 ILE A CA 1
ATOM 2104 C C . ILE A 1 276 ? -24.720 28.796 15.850 1.00 48.41 276 ILE A C 1
ATOM 2106 O O . ILE A 1 276 ? -25.701 29.002 15.147 1.00 48.41 276 ILE A O 1
ATOM 2110 N N . PHE A 1 277 ? -24.848 28.413 17.122 1.00 41.78 277 PHE A N 1
ATOM 2111 C CA . PHE A 1 277 ? -26.124 28.325 17.837 1.00 41.78 277 PHE A CA 1
ATOM 2112 C C . PHE A 1 277 ? -26.106 29.224 19.068 1.00 41.78 277 PHE A C 1
ATOM 2114 O O . PHE A 1 277 ? -25.023 29.319 19.693 1.00 41.78 277 PHE A O 1
#